Protein AF-A0A1X7U1C3-F1 (afdb_monomer)

Sequence (318 aa):
MAAPPPPLPRRDRPPLPDPRTFSPPGPQQPYPSEGAFSPQQQPSSPSSSISAPDLCQNGSDFGSCLQLNYDAISKRHEEELHSLESLRMHIFKRQKVDKEYSDSLQRINQSCERSAQFPVATTSPVVQAWKVFLQVSEKLQAQLSSSSDQMKSMIEVVDELIKNKRGAKKVSDDQRIQLDTEFTNMCNHVQDLRRDYRKHLRATEKCRNTLQSLHQKQAKANEVERSRIKRNILGQYCSCLDYTKLYEDSFALINDALSQVERESEYVQFIRDNAKDQAPIENFEFDGTLLSAPCAPSDVQAGQIVINNLTHKAMADK

Organism: Amphimedon queenslandica (NCBI:txid400682)

Mean predicted aligned error: 19.89 Å

Solvent-accessible surface area (backbone atoms only — not comparable to full-atom values): 19590 Å² total; per-residue (Å²): 140,81,84,84,81,85,83,80,84,81,78,84,74,81,82,77,84,74,92,82,84,73,83,78,86,80,88,84,84,88,83,86,92,84,79,94,78,85,85,78,84,79,83,91,73,81,91,70,82,75,73,79,67,86,80,73,84,49,82,66,55,60,56,49,51,53,50,54,53,48,53,54,51,53,50,49,54,53,54,52,49,54,50,51,54,49,50,39,53,51,44,53,53,50,24,51,53,33,38,56,48,19,57,50,48,47,54,52,51,58,52,52,57,66,72,61,75,60,88,88,45,82,82,41,70,66,48,51,53,49,52,52,49,51,56,51,52,51,51,51,26,52,50,30,42,54,49,20,53,50,36,53,54,50,41,54,53,47,51,52,49,51,50,50,49,53,52,52,48,51,54,52,52,52,52,48,55,51,51,54,49,53,50,49,52,51,51,50,52,52,52,50,52,52,50,51,50,54,52,52,50,54,53,48,53,52,50,52,52,52,52,54,52,50,54,54,50,50,54,51,52,52,51,52,50,53,53,49,52,53,52,50,53,52,50,51,52,51,56,73,67,53,49,63,62,59,50,53,55,52,53,52,53,52,51,55,56,62,72,66,68,54,82,84,56,70,55,52,62,57,48,68,77,65,66,73,85,81,78,86,85,81,84,90,81,83,79,54,77,83,64,74,54,96,84,53,68,96,88,69,57,76,96,59,87,77,79,43,97,82,39,48,72,66,71,72,58,127

Structure (mmCIF, N/CA/C/O backbone):
data_AF-A0A1X7U1C3-F1
#
_entry.id   AF-A0A1X7U1C3-F1
#
loop_
_atom_site.group_PDB
_atom_site.id
_atom_site.type_symbol
_atom_site.label_atom_id
_atom_site.label_alt_id
_atom_site.label_comp_id
_atom_site.label_asym_id
_atom_site.label_entity_id
_atom_site.label_seq_id
_atom_site.pdbx_PDB_ins_code
_atom_site.Cartn_x
_atom_site.Cartn_y
_atom_site.Cartn_z
_atom_site.occupancy
_atom_site.B_iso_or_equiv
_atom_site.auth_seq_id
_atom_site.auth_comp_id
_atom_site.auth_asym_id
_atom_site.auth_atom_id
_atom_site.pdbx_PDB_model_num
ATOM 1 N N . MET A 1 1 ? 23.688 -4.687 -68.275 1.00 48.62 1 MET A N 1
ATOM 2 C CA . MET A 1 1 ? 22.663 -5.342 -67.437 1.00 48.62 1 MET A CA 1
ATOM 3 C C . MET A 1 1 ? 23.080 -6.791 -67.268 1.00 48.62 1 MET A C 1
ATOM 5 O O . MET A 1 1 ? 23.128 -7.495 -68.263 1.00 48.62 1 MET A O 1
ATOM 9 N N . ALA A 1 2 ? 23.488 -7.193 -66.064 1.00 46.34 2 ALA A N 1
ATOM 10 C CA . ALA A 1 2 ? 23.909 -8.559 -65.753 1.00 46.34 2 ALA A CA 1
ATOM 11 C C . ALA A 1 2 ? 23.086 -9.057 -64.557 1.00 46.34 2 ALA A C 1
ATOM 13 O O . ALA A 1 2 ? 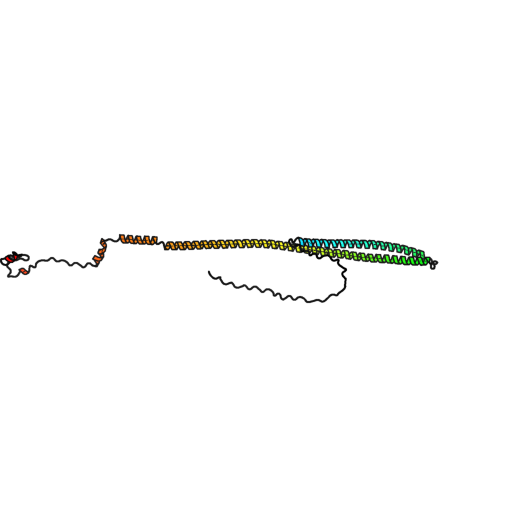22.843 -8.289 -63.624 1.00 46.34 2 ALA A O 1
ATOM 14 N N . ALA A 1 3 ? 22.597 -10.293 -64.648 1.00 53.53 3 ALA A N 1
ATOM 15 C CA . ALA A 1 3 ? 21.661 -10.905 -63.709 1.00 53.53 3 ALA A CA 1
ATOM 16 C C . ALA A 1 3 ? 22.259 -11.070 -62.293 1.00 53.53 3 ALA A C 1
ATOM 18 O O . ALA A 1 3 ? 23.475 -11.238 -62.163 1.00 53.53 3 ALA A O 1
ATOM 19 N N . PRO A 1 4 ? 21.433 -11.022 -61.229 1.00 62.97 4 PRO A N 1
ATOM 20 C CA . PRO A 1 4 ? 21.907 -11.151 -59.855 1.00 62.97 4 PRO A CA 1
ATOM 21 C C . PRO A 1 4 ? 22.301 -12.603 -59.514 1.00 62.97 4 PRO A C 1
ATOM 23 O O . PRO A 1 4 ? 21.746 -13.540 -60.092 1.00 62.97 4 PRO A O 1
ATOM 26 N N . PRO A 1 5 ? 23.239 -12.807 -58.569 1.00 71.31 5 PRO A N 1
ATOM 27 C CA . PRO A 1 5 ? 23.674 -14.135 -58.145 1.00 71.31 5 PRO A CA 1
ATOM 28 C C . PRO A 1 5 ? 22.603 -14.858 -57.301 1.00 71.31 5 PRO A C 1
ATOM 30 O O . PRO A 1 5 ? 21.747 -14.201 -56.697 1.00 71.31 5 PRO A O 1
ATOM 33 N N . PRO A 1 6 ? 22.644 -16.204 -57.234 1.00 70.31 6 PRO A N 1
ATOM 34 C CA . PRO A 1 6 ? 21.652 -17.001 -56.519 1.00 70.31 6 PRO A CA 1
ATOM 35 C C . PRO A 1 6 ? 21.776 -16.853 -54.989 1.00 70.31 6 PRO A C 1
ATOM 37 O O . PRO A 1 6 ? 22.862 -16.563 -54.477 1.00 70.31 6 PRO A O 1
ATOM 40 N N . PRO A 1 7 ? 20.679 -17.062 -54.237 1.00 67.38 7 PRO A N 1
ATOM 41 C CA . PRO A 1 7 ? 20.672 -16.895 -52.790 1.00 67.38 7 PRO A CA 1
ATOM 42 C C . PRO A 1 7 ? 21.358 -18.067 -52.069 1.00 67.38 7 PRO A C 1
ATOM 44 O O . PRO A 1 7 ? 21.232 -19.225 -52.460 1.00 67.38 7 PRO A O 1
ATOM 47 N N . LEU A 1 8 ? 22.065 -17.744 -50.982 1.00 72.31 8 LEU A N 1
ATOM 48 C CA . LEU A 1 8 ? 22.719 -18.702 -50.084 1.00 72.31 8 LEU A CA 1
ATOM 49 C C . LEU A 1 8 ? 21.696 -19.568 -49.313 1.00 72.31 8 LEU A C 1
ATOM 51 O O . LEU A 1 8 ? 20.586 -19.101 -49.035 1.00 72.31 8 LEU A O 1
ATOM 55 N N . PRO A 1 9 ? 22.065 -20.805 -48.920 1.00 60.72 9 PRO A N 1
ATOM 56 C CA . PRO A 1 9 ? 21.173 -21.724 -48.221 1.00 60.72 9 PRO A CA 1
ATOM 57 C C . PRO A 1 9 ? 20.774 -21.193 -46.837 1.00 60.72 9 PRO A C 1
ATOM 59 O O . PRO A 1 9 ? 21.592 -20.669 -46.077 1.00 60.72 9 PRO A O 1
ATOM 62 N N . ARG A 1 10 ? 19.483 -21.336 -46.517 1.00 58.22 10 ARG A N 1
ATOM 63 C CA . ARG A 1 10 ? 18.898 -20.969 -45.223 1.00 58.22 10 ARG A CA 1
ATOM 64 C C . ARG A 1 10 ? 19.525 -21.826 -44.121 1.00 58.22 10 ARG A C 1
ATOM 66 O O . ARG A 1 10 ? 19.481 -23.045 -44.196 1.00 58.22 10 ARG A O 1
ATOM 73 N N . ARG A 1 11 ? 20.072 -21.184 -43.083 1.00 57.66 11 ARG A N 1
ATOM 74 C CA . ARG A 1 11 ? 20.352 -21.852 -41.805 1.00 57.66 11 ARG A CA 1
ATOM 75 C C . ARG A 1 11 ? 19.021 -22.219 -41.154 1.00 57.66 11 ARG A C 1
ATOM 77 O O . ARG A 1 11 ? 18.197 -21.333 -40.919 1.00 57.66 11 ARG A O 1
ATOM 84 N N . ASP A 1 12 ? 18.845 -23.500 -40.861 1.00 54.53 12 ASP A N 1
ATOM 85 C CA . ASP A 1 12 ? 17.707 -24.017 -40.114 1.00 54.53 12 ASP A CA 1
ATOM 86 C C . ASP A 1 12 ? 17.621 -23.349 -38.739 1.00 54.53 12 ASP A C 1
ATOM 88 O O . ASP A 1 12 ? 18.566 -23.340 -37.946 1.00 54.53 12 ASP A O 1
ATOM 92 N N . ARG A 1 13 ? 16.467 -22.736 -38.479 1.00 59.41 13 ARG A N 1
ATOM 93 C CA . ARG A 1 13 ? 16.082 -22.234 -37.162 1.00 59.41 13 ARG A CA 1
ATOM 94 C C . ARG A 1 13 ? 15.531 -23.429 -36.366 1.00 59.41 13 ARG A C 1
ATOM 96 O O . ARG A 1 13 ? 14.706 -24.153 -36.921 1.00 59.41 13 ARG A O 1
ATOM 103 N N . PRO A 1 14 ? 15.920 -23.640 -35.096 1.00 66.31 14 PRO A N 1
ATOM 104 C CA . PRO A 1 14 ? 15.294 -24.671 -34.270 1.00 66.31 14 PRO A CA 1
ATOM 105 C C . PRO A 1 14 ? 13.794 -24.371 -34.077 1.00 66.31 14 PRO A C 1
ATOM 107 O O . PRO A 1 14 ? 13.407 -23.195 -34.069 1.00 66.31 14 PRO A O 1
ATOM 110 N N . PRO A 1 15 ? 12.938 -25.401 -33.950 1.00 64.12 15 PRO A N 1
ATOM 111 C CA . PRO A 1 15 ? 11.495 -25.213 -33.878 1.00 64.12 15 PRO A CA 1
ATOM 112 C C . PRO A 1 15 ? 11.090 -24.486 -32.588 1.00 64.12 15 PRO A C 1
ATOM 114 O O . PRO A 1 15 ? 11.643 -24.723 -31.514 1.00 64.12 15 PRO A O 1
ATOM 117 N N . LEU A 1 16 ? 10.114 -23.586 -32.717 1.00 66.31 16 LEU A N 1
ATOM 118 C CA . LEU A 1 16 ? 9.405 -22.976 -31.591 1.00 66.31 16 LEU A CA 1
ATOM 119 C C . LEU A 1 16 ? 8.559 -24.043 -30.866 1.00 66.31 16 LEU A C 1
ATOM 121 O O . LEU A 1 16 ? 8.070 -24.958 -31.532 1.00 66.31 16 LEU A O 1
ATOM 125 N N . PRO A 1 17 ? 8.341 -23.929 -29.542 1.00 60.62 17 PRO A N 1
ATOM 126 C CA . PRO A 1 17 ? 7.466 -24.845 -28.815 1.00 60.62 17 PRO A CA 1
ATOM 127 C C . PRO A 1 17 ? 6.006 -24.695 -29.266 1.00 60.62 17 PRO A C 1
ATOM 129 O O . PRO A 1 17 ? 5.538 -23.586 -29.530 1.00 60.62 17 PRO A O 1
ATOM 132 N N . ASP A 1 18 ? 5.297 -25.820 -29.333 1.00 59.75 18 ASP A N 1
ATOM 133 C CA . ASP A 1 18 ? 3.889 -25.926 -29.725 1.00 59.75 18 ASP A CA 1
ATOM 134 C C . ASP A 1 18 ? 2.966 -25.276 -28.663 1.00 59.75 18 ASP A C 1
ATOM 136 O O . ASP A 1 18 ? 3.089 -25.605 -27.480 1.00 59.75 18 ASP A O 1
ATOM 140 N N . PRO A 1 19 ? 2.014 -24.385 -29.014 1.00 53.03 19 PRO A N 1
ATOM 141 C CA . PRO A 1 19 ? 1.132 -23.736 -28.037 1.00 53.03 19 PRO A CA 1
ATOM 142 C C . PRO A 1 19 ? 0.050 -24.650 -27.431 1.00 53.03 19 PRO A C 1
ATOM 144 O O . PRO A 1 19 ? -0.856 -24.151 -26.765 1.00 53.03 19 PRO A O 1
ATOM 147 N N . ARG A 1 20 ? 0.072 -25.968 -27.678 1.00 51.12 20 ARG A N 1
ATOM 148 C CA . ARG A 1 20 ? -1.036 -26.883 -27.334 1.00 51.12 20 ARG A CA 1
ATOM 149 C C . ARG A 1 20 ? -0.819 -27.778 -26.114 1.00 51.12 20 ARG A C 1
ATOM 151 O O . ARG A 1 20 ? -1.661 -28.628 -25.842 1.00 51.12 20 ARG A O 1
ATOM 158 N N . THR A 1 21 ? 0.231 -27.569 -25.327 1.00 51.12 21 THR A N 1
ATOM 159 C CA . THR A 1 21 ? 0.424 -28.276 -24.048 1.00 51.12 21 THR A CA 1
ATOM 160 C C . THR A 1 21 ? 0.265 -27.336 -22.857 1.00 51.12 21 THR A C 1
ATOM 162 O O . THR A 1 21 ? 1.209 -27.092 -22.115 1.00 51.12 21 THR A O 1
ATOM 165 N N . PHE A 1 22 ? -0.941 -26.806 -22.669 1.00 44.75 22 PHE A N 1
ATOM 166 C CA . PHE A 1 22 ? -1.400 -26.320 -21.369 1.00 44.75 22 PHE A CA 1
ATOM 167 C C . PHE A 1 22 ? -2.834 -26.807 -21.165 1.00 44.75 22 PHE A C 1
ATOM 169 O O . PHE A 1 22 ? -3.792 -26.214 -21.656 1.00 44.75 22 PHE A O 1
ATOM 176 N N . SER A 1 23 ? -2.967 -27.935 -20.468 1.00 48.19 23 SER A N 1
ATOM 177 C CA . SER A 1 23 ? -4.251 -28.383 -19.933 1.00 48.19 23 SER A CA 1
ATOM 178 C C . SER A 1 23 ? -4.624 -27.501 -18.735 1.00 48.19 23 SER A C 1
ATOM 180 O O . SER A 1 23 ? -3.795 -27.344 -17.835 1.00 48.19 23 SER A O 1
ATOM 182 N N . PRO A 1 24 ? -5.842 -26.941 -18.673 1.00 59.56 24 PRO A N 1
ATOM 183 C CA . PRO A 1 24 ? -6.333 -26.278 -17.472 1.00 59.56 24 PRO A CA 1
ATOM 184 C C . PRO A 1 24 ? -6.751 -27.331 -16.429 1.00 59.56 24 PRO A C 1
ATOM 186 O O . PRO A 1 24 ? -7.292 -28.375 -16.808 1.00 59.56 24 PRO A O 1
ATOM 189 N N . PRO A 1 25 ? -6.561 -27.096 -15.119 1.00 55.41 25 PRO A N 1
ATOM 190 C CA . PRO A 1 25 ? -7.208 -27.925 -14.115 1.00 55.41 25 PRO A CA 1
ATOM 191 C C . PRO A 1 25 ? -8.718 -27.634 -14.111 1.00 55.41 25 PRO A C 1
ATOM 193 O O . PRO A 1 25 ? -9.151 -26.489 -13.989 1.00 55.41 25 PRO A O 1
ATOM 196 N N . GLY A 1 26 ? -9.504 -28.698 -14.290 1.00 47.50 26 GLY A N 1
ATOM 197 C CA . GLY A 1 26 ? -10.961 -28.718 -14.155 1.00 47.50 26 GLY A CA 1
ATOM 198 C C . GLY A 1 26 ? -11.447 -28.628 -12.695 1.00 47.50 26 GLY A C 1
ATOM 199 O O . GLY A 1 26 ? -10.646 -28.471 -11.776 1.00 47.50 26 GLY A O 1
ATOM 200 N N . PRO A 1 27 ? -12.772 -28.705 -12.480 1.00 51.00 27 PRO A N 1
ATOM 201 C CA . PRO A 1 27 ? -13.498 -27.901 -11.499 1.00 51.00 27 PRO A CA 1
ATOM 202 C C . PRO A 1 27 ? -13.529 -28.513 -10.094 1.00 51.00 27 PRO A C 1
ATOM 204 O O . PRO A 1 27 ? -13.740 -29.715 -9.938 1.00 51.00 27 PRO A O 1
ATOM 207 N N . GLN A 1 28 ? -13.436 -27.663 -9.068 1.00 41.41 28 GLN A N 1
ATOM 208 C CA . GLN A 1 28 ? -13.886 -28.002 -7.718 1.00 41.41 28 GLN A CA 1
ATOM 209 C C . GLN A 1 28 ? -15.232 -27.335 -7.413 1.00 41.41 28 GLN A C 1
ATOM 211 O O . GLN A 1 28 ? -15.493 -26.190 -7.776 1.00 41.41 28 GLN A O 1
ATOM 216 N N . GLN A 1 29 ? -16.089 -28.148 -6.806 1.00 45.19 29 GLN A N 1
ATOM 217 C CA . GLN A 1 29 ? -17.503 -27.963 -6.498 1.00 45.19 29 GLN A CA 1
ATOM 218 C C . GLN A 1 29 ? -17.740 -27.141 -5.198 1.00 45.19 29 GLN A C 1
ATOM 220 O O . GLN A 1 29 ? -16.770 -26.691 -4.591 1.00 45.19 29 GLN A O 1
ATOM 225 N N . PRO A 1 30 ? -19.005 -26.855 -4.812 1.00 48.38 30 PRO A N 1
ATOM 226 C CA . PRO A 1 30 ? -19.442 -25.546 -4.321 1.00 48.38 30 PRO A CA 1
ATOM 227 C C . PRO A 1 30 ? -19.401 -25.380 -2.795 1.00 48.38 30 PRO A C 1
ATOM 229 O O . PRO A 1 30 ? -19.482 -26.351 -2.046 1.00 48.38 30 PRO A O 1
ATOM 232 N N . TYR A 1 31 ? -19.395 -24.120 -2.351 1.00 42.69 31 TYR A N 1
ATOM 233 C CA . TYR A 1 31 ? -19.712 -23.720 -0.974 1.00 42.69 31 TYR A CA 1
ATOM 234 C C . TYR A 1 31 ? -21.085 -23.015 -0.899 1.00 42.69 31 TYR A C 1
ATOM 236 O O . TYR A 1 31 ? -21.560 -22.500 -1.916 1.00 42.69 31 TYR A O 1
ATOM 244 N N . PRO A 1 32 ? -21.751 -23.052 0.273 1.00 47.94 32 PRO A N 1
ATOM 245 C CA . PRO A 1 32 ? -23.203 -22.963 0.400 1.00 47.94 32 PRO A CA 1
ATOM 246 C C . PRO A 1 32 ? -23.751 -21.534 0.463 1.00 47.94 32 PRO A C 1
ATOM 248 O O . PRO A 1 32 ? -23.055 -20.570 0.771 1.00 47.94 32 PRO A O 1
ATOM 251 N N . SER A 1 33 ? -25.046 -21.446 0.169 1.00 44.94 33 SER A N 1
ATOM 252 C CA . SER A 1 33 ? -25.871 -20.243 0.121 1.00 44.94 33 SER A CA 1
ATOM 253 C C . SER A 1 33 ? -26.495 -19.917 1.482 1.00 44.94 33 SER A C 1
ATOM 255 O O . SER A 1 33 ? -27.295 -20.707 1.962 1.00 44.94 33 SER A O 1
ATOM 257 N N . GLU A 1 34 ? -26.218 -18.730 2.026 1.00 34.53 34 GLU A N 1
ATOM 258 C CA . GLU A 1 34 ? -27.058 -17.943 2.955 1.00 34.53 34 GLU A CA 1
ATOM 259 C C . GLU A 1 34 ? -26.588 -16.478 2.830 1.00 34.53 34 GLU A C 1
ATOM 261 O O . GLU A 1 34 ? -25.397 -16.236 2.681 1.00 34.53 34 GLU A O 1
ATOM 266 N N . GLY A 1 35 ? -27.384 -15.414 2.833 1.00 34.88 35 GLY A N 1
ATOM 267 C CA . GLY A 1 35 ? -28.818 -15.215 2.936 1.00 34.88 35 GLY A CA 1
ATOM 268 C C . GLY A 1 35 ? -29.146 -13.833 2.348 1.00 34.88 35 GLY A C 1
ATOM 269 O O . GLY A 1 35 ? -28.276 -12.983 2.152 1.00 34.88 35 GLY A O 1
ATOM 270 N N . ALA A 1 36 ? -30.412 -13.646 2.000 1.00 40.62 36 ALA A N 1
ATOM 271 C CA . ALA A 1 36 ? -30.932 -12.481 1.304 1.00 40.62 36 ALA A CA 1
ATOM 272 C C . ALA A 1 36 ? -30.855 -11.191 2.140 1.00 40.62 36 ALA A C 1
ATOM 274 O O . ALA A 1 36 ? -31.335 -11.151 3.270 1.00 40.62 36 ALA A O 1
ATOM 275 N N . PHE A 1 37 ? -30.364 -10.111 1.529 1.00 35.16 37 PHE A N 1
ATOM 276 C CA . PHE A 1 37 ? -30.673 -8.741 1.936 1.00 35.16 37 PHE A CA 1
ATOM 277 C C . PHE A 1 37 ? -31.191 -7.964 0.723 1.00 35.16 37 PHE A C 1
ATOM 279 O O . PHE A 1 37 ? -30.505 -7.810 -0.286 1.00 35.16 37 PHE A O 1
ATOM 286 N N . SER A 1 38 ? -32.438 -7.507 0.829 1.00 41.12 38 SER A N 1
ATOM 287 C CA . SER A 1 38 ? -33.108 -6.631 -0.131 1.00 41.12 38 SER A CA 1
ATOM 288 C C . SER A 1 38 ? -32.402 -5.271 -0.225 1.00 41.12 38 SER A C 1
ATOM 290 O O . SER A 1 38 ? -32.096 -4.693 0.820 1.00 41.12 38 SER A O 1
ATOM 292 N N . PRO A 1 39 ? -32.210 -4.684 -1.421 1.00 38.16 39 PRO A N 1
ATOM 293 C CA . PRO A 1 39 ? -31.762 -3.307 -1.531 1.00 38.16 39 PRO A CA 1
ATOM 294 C C . PRO A 1 39 ? -32.949 -2.348 -1.401 1.00 38.16 39 PRO A C 1
ATOM 296 O O . PRO A 1 39 ? -33.896 -2.365 -2.190 1.00 38.16 39 PRO A O 1
ATOM 299 N N . GLN A 1 40 ? -32.867 -1.496 -0.385 1.00 36.94 40 GLN A N 1
ATOM 300 C CA . GLN A 1 40 ? -33.692 -0.310 -0.211 1.00 36.94 40 GLN A CA 1
ATOM 301 C C . GLN A 1 40 ? -33.308 0.744 -1.271 1.00 36.94 40 GLN A C 1
ATOM 303 O O . GLN A 1 40 ? -32.149 0.873 -1.658 1.00 36.94 40 GLN A O 1
ATOM 308 N N . GLN A 1 41 ? -34.326 1.450 -1.758 1.00 39.06 41 GLN A N 1
ATOM 309 C CA . GLN A 1 41 ? -34.356 2.391 -2.883 1.00 39.06 41 GLN A CA 1
ATOM 310 C C . GLN A 1 41 ? -33.150 3.350 -2.996 1.00 39.06 41 GLN A C 1
ATOM 312 O O . GLN A 1 41 ? -32.856 4.111 -2.076 1.00 39.06 41 GLN A O 1
ATOM 317 N N . GLN A 1 42 ? -32.528 3.389 -4.181 1.00 34.66 42 GLN A N 1
ATOM 318 C CA . GLN A 1 42 ? -31.693 4.507 -4.635 1.00 34.66 42 GLN A CA 1
ATOM 319 C C . GLN A 1 42 ? -32.579 5.659 -5.147 1.00 34.66 42 GLN A C 1
ATOM 321 O O . GLN A 1 42 ? -33.516 5.398 -5.906 1.00 34.66 42 GLN A O 1
ATOM 326 N N . PRO A 1 43 ? -32.269 6.930 -4.834 1.00 38.72 43 PRO A N 1
ATOM 327 C CA . PRO A 1 43 ? -32.786 8.053 -5.595 1.00 38.72 43 PRO A CA 1
ATOM 328 C C . PRO A 1 43 ? -32.033 8.168 -6.926 1.00 38.72 43 PRO A C 1
ATOM 330 O O . PRO A 1 43 ? -30.803 8.149 -6.985 1.00 38.72 43 PRO A O 1
ATOM 333 N N . SER A 1 44 ? -32.808 8.286 -7.999 1.00 46.12 44 SER A N 1
ATOM 334 C CA . SER A 1 44 ? -32.372 8.556 -9.365 1.00 46.12 44 SER A CA 1
ATOM 335 C C . SER A 1 44 ? -31.547 9.844 -9.453 1.00 46.12 44 SER A C 1
ATOM 337 O O . SER A 1 44 ? -32.066 10.923 -9.167 1.00 46.12 44 SER A O 1
ATOM 339 N N . SER A 1 45 ? -30.304 9.727 -9.922 1.00 35.59 45 SER A N 1
ATOM 340 C CA . SER A 1 45 ? -29.478 10.851 -10.376 1.00 35.59 45 SER A CA 1
ATOM 341 C C . SER A 1 45 ? -29.169 10.698 -11.869 1.00 35.59 45 SER A C 1
ATOM 343 O O . SER A 1 45 ? -29.068 9.570 -12.358 1.00 35.59 45 SER A O 1
ATOM 345 N N . PRO A 1 46 ? -29.081 11.817 -12.607 1.00 42.69 46 PRO A N 1
ATOM 346 C CA . PRO A 1 46 ? -29.199 11.835 -14.054 1.00 42.69 46 PRO A CA 1
ATOM 347 C C . PRO A 1 46 ? -27.970 11.233 -14.729 1.00 42.69 46 PRO A C 1
ATOM 349 O O . PRO A 1 46 ? -26.830 11.450 -14.326 1.00 42.69 46 PRO A O 1
ATOM 352 N N . SER A 1 47 ? -28.234 10.513 -15.812 1.00 42.19 47 SER A N 1
ATOM 353 C CA . SER A 1 47 ? -27.264 10.091 -16.811 1.00 42.19 47 SER A CA 1
ATOM 354 C C . SER A 1 47 ? -26.664 11.312 -17.514 1.00 42.19 47 SER A C 1
ATOM 356 O O . SER A 1 47 ? -27.110 11.707 -18.589 1.00 42.19 47 SER A O 1
ATOM 358 N N . SER A 1 48 ? -25.651 11.918 -16.906 1.00 39.28 48 SER A N 1
ATOM 359 C CA . SER A 1 48 ? -24.669 12.734 -17.608 1.00 39.28 48 SER A CA 1
ATOM 360 C C . SER A 1 48 ? -23.501 11.830 -17.977 1.00 39.28 48 SER A C 1
ATOM 362 O O . SER A 1 48 ? -22.725 11.386 -17.134 1.00 39.28 48 SER A O 1
ATOM 364 N N . SER A 1 49 ? -23.400 11.533 -19.271 1.00 39.00 49 SER A N 1
ATOM 365 C CA . SER A 1 49 ? -22.201 10.983 -19.885 1.00 39.00 49 SER A CA 1
ATOM 366 C C . SER A 1 49 ? -21.019 11.888 -19.539 1.00 39.00 49 SER A C 1
ATOM 368 O O . SER A 1 49 ? -20.862 12.966 -20.115 1.00 39.00 49 SER A O 1
ATOM 370 N N . ILE A 1 50 ? -20.201 11.464 -18.579 1.00 36.94 50 ILE A N 1
ATOM 371 C CA . ILE A 1 50 ? -18.871 12.025 -18.387 1.00 36.94 50 ILE A CA 1
ATOM 372 C C . ILE A 1 50 ? -18.070 11.535 -19.588 1.00 36.94 50 ILE A C 1
ATOM 374 O O . ILE A 1 50 ? -17.592 10.402 -19.619 1.00 36.94 50 ILE A O 1
ATOM 378 N N . SER A 1 51 ? -17.994 12.374 -20.619 1.00 38.66 51 SER A N 1
ATOM 379 C CA . SER A 1 51 ? -16.962 12.260 -21.639 1.00 38.66 51 SER A CA 1
ATOM 380 C C . SER A 1 51 ? -15.633 12.203 -20.899 1.00 38.66 51 SER A C 1
ATOM 382 O O . SER A 1 51 ? -15.285 13.158 -20.205 1.00 38.66 51 SER A O 1
ATOM 384 N N . ALA A 1 52 ? -14.954 11.059 -20.976 1.00 33.72 52 ALA A N 1
ATOM 385 C CA . ALA A 1 52 ? -13.641 10.866 -20.385 1.00 33.72 52 ALA A CA 1
ATOM 386 C C . ALA A 1 52 ? -12.734 12.016 -20.854 1.00 33.72 52 ALA A C 1
ATOM 388 O O . ALA A 1 52 ? -12.479 12.117 -22.057 1.00 33.72 52 ALA A O 1
ATOM 389 N N . PRO A 1 53 ? -12.284 12.911 -19.956 1.00 44.44 53 PRO A N 1
ATOM 390 C CA . PRO A 1 53 ? -11.226 13.838 -20.309 1.00 44.44 53 PRO A CA 1
ATOM 391 C C . PRO A 1 53 ? -9.981 13.003 -20.610 1.00 44.44 53 PRO A C 1
ATOM 393 O O . PRO A 1 53 ? -9.814 11.934 -20.023 1.00 44.44 53 PRO A O 1
ATOM 396 N N . ASP A 1 54 ? -9.129 13.487 -21.510 1.00 41.94 54 ASP A N 1
ATOM 397 C CA . ASP A 1 54 ? -7.813 12.949 -21.883 1.00 41.94 54 ASP A CA 1
ATOM 398 C C . ASP A 1 54 ? -6.894 12.663 -20.665 1.00 41.94 54 ASP A C 1
ATOM 400 O O . ASP A 1 54 ? -5.896 13.339 -20.422 1.00 41.94 54 ASP A O 1
ATOM 404 N N . LEU A 1 55 ? -7.198 11.626 -19.884 1.00 41.81 55 LEU A N 1
ATOM 405 C CA . LEU A 1 55 ? -6.573 11.295 -18.595 1.00 41.81 55 LEU A CA 1
ATOM 406 C C . LEU A 1 55 ? -5.236 10.550 -18.733 1.00 41.81 55 LEU A C 1
ATOM 408 O O . LEU A 1 55 ? -4.743 9.953 -17.780 1.00 41.81 55 LEU A O 1
ATOM 412 N N . CYS A 1 56 ? -4.634 10.531 -19.922 1.00 39.59 56 CYS A N 1
ATOM 413 C CA . CYS A 1 56 ? -3.450 9.710 -20.195 1.00 39.59 56 CYS A CA 1
ATOM 414 C C . CYS A 1 56 ? -2.293 10.459 -20.865 1.00 39.59 56 CYS A C 1
ATOM 416 O O . CYS A 1 56 ? -1.377 9.813 -21.369 1.00 39.59 56 CYS A O 1
ATOM 418 N N . GLN A 1 57 ? -2.276 11.797 -20.863 1.00 46.03 57 GLN A N 1
ATOM 419 C CA . GLN A 1 57 ? -1.109 12.523 -21.389 1.00 46.03 57 GLN A CA 1
ATOM 420 C C . GLN A 1 57 ? 0.068 12.590 -20.407 1.00 46.03 57 GLN A C 1
ATOM 422 O O . GLN A 1 57 ? 1.209 12.665 -20.852 1.00 46.03 57 GLN A O 1
ATOM 427 N N . ASN A 1 58 ? -0.160 12.450 -19.096 1.00 43.00 58 ASN A N 1
ATOM 428 C CA . ASN A 1 58 ? 0.901 12.521 -18.093 1.00 43.00 58 ASN A CA 1
ATOM 429 C C . ASN A 1 58 ? 0.750 11.386 -17.072 1.00 43.00 58 ASN A C 1
ATOM 431 O O . ASN A 1 58 ? -0.164 11.395 -16.255 1.00 43.00 58 ASN A O 1
ATOM 435 N N . GLY A 1 59 ? 1.676 10.421 -17.059 1.00 53.16 59 GLY A N 1
ATOM 436 C CA . GLY A 1 59 ? 1.700 9.327 -16.070 1.00 53.16 59 GLY A CA 1
ATOM 437 C C . GLY A 1 59 ? 1.789 9.771 -14.595 1.00 53.16 59 GLY A C 1
ATOM 438 O O . GLY A 1 59 ? 1.729 8.925 -13.709 1.00 53.16 59 GLY A O 1
ATOM 439 N N . SER A 1 60 ? 1.905 11.077 -14.319 1.00 58.78 60 SER A N 1
ATOM 440 C CA . SER A 1 60 ? 1.816 11.666 -12.978 1.00 58.78 60 SER A CA 1
ATOM 441 C C . SER A 1 60 ? 0.405 11.633 -12.383 1.00 58.78 60 SER A C 1
ATOM 443 O O . SER A 1 60 ? 0.271 11.631 -11.162 1.00 58.78 60 SER A O 1
ATOM 445 N N . ASP A 1 61 ? -0.641 11.606 -13.212 1.00 67.56 61 ASP A N 1
ATOM 446 C CA . ASP A 1 61 ? -2.019 11.810 -12.742 1.00 67.56 61 ASP A CA 1
ATOM 447 C C . ASP A 1 61 ? -2.600 10.534 -12.109 1.00 67.56 61 ASP A C 1
ATOM 449 O O . ASP A 1 61 ? -3.200 10.564 -11.034 1.00 67.56 61 ASP A O 1
ATOM 453 N N . PHE A 1 62 ? -2.310 9.370 -12.703 1.00 73.94 62 PHE A N 1
ATOM 454 C CA . PHE A 1 62 ? -2.769 8.078 -12.185 1.00 73.94 62 PHE A CA 1
ATOM 455 C C . PHE A 1 62 ? -2.098 7.705 -10.854 1.00 73.94 62 PHE A C 1
ATOM 457 O O . PHE A 1 62 ? -2.773 7.295 -9.909 1.00 73.94 62 PHE A O 1
ATOM 464 N N . GLY A 1 63 ? -0.776 7.895 -10.749 1.00 80.44 63 GLY A N 1
ATOM 465 C CA . GLY A 1 63 ? -0.037 7.644 -9.506 1.00 80.44 63 GLY A CA 1
ATOM 466 C C . GLY A 1 63 ? -0.515 8.533 -8.354 1.00 80.44 63 GLY A C 1
ATOM 467 O O . GLY A 1 63 ? -0.703 8.051 -7.238 1.00 80.44 63 GLY A O 1
ATOM 468 N N . SER A 1 64 ? -0.814 9.801 -8.646 1.00 82.62 64 SER A N 1
ATOM 469 C CA . SER A 1 64 ? -1.358 10.741 -7.659 1.00 82.62 64 SER A CA 1
ATOM 470 C C . SER A 1 64 ? -2.757 10.331 -7.193 1.00 82.62 64 SER A C 1
ATOM 472 O O . SER A 1 64 ? -3.028 10.331 -5.995 1.00 82.62 64 SER A O 1
ATOM 474 N N . CYS A 1 65 ? -3.629 9.895 -8.108 1.00 85.56 65 CYS A N 1
ATOM 475 C CA . CYS A 1 65 ? -4.958 9.391 -7.750 1.00 85.56 65 CYS A CA 1
ATOM 476 C C . CYS A 1 65 ? -4.890 8.154 -6.842 1.00 85.56 65 CYS A C 1
ATOM 478 O O . CYS A 1 65 ? -5.663 8.040 -5.890 1.00 85.56 65 CYS A O 1
ATOM 480 N N . LEU A 1 66 ? -3.969 7.221 -7.107 1.00 85.62 66 LEU A N 1
ATOM 481 C CA . LEU A 1 66 ? -3.778 6.047 -6.252 1.00 85.62 66 LEU A CA 1
ATOM 482 C C . LEU A 1 66 ? -3.276 6.425 -4.857 1.00 85.62 66 LEU A C 1
ATOM 484 O O . LEU A 1 66 ? -3.745 5.852 -3.875 1.00 85.62 66 LEU A O 1
ATOM 488 N N . GLN A 1 67 ? -2.358 7.389 -4.768 1.00 88.50 67 GLN A N 1
ATOM 489 C CA . GLN A 1 67 ? -1.854 7.878 -3.488 1.00 88.50 67 GLN A CA 1
ATOM 490 C C . GLN A 1 67 ? -2.960 8.543 -2.663 1.00 88.50 67 GLN A C 1
ATOM 492 O O . GLN A 1 67 ? -3.158 8.186 -1.507 1.00 88.50 67 GLN A O 1
ATOM 497 N N . LEU A 1 68 ? -3.749 9.430 -3.274 1.00 91.88 68 LEU A N 1
ATOM 498 C CA . LEU A 1 68 ? -4.861 10.105 -2.598 1.00 91.88 68 LEU A CA 1
ATOM 499 C C . LEU A 1 68 ? -5.908 9.117 -2.066 1.00 91.88 68 LEU A C 1
ATOM 501 O O . LEU A 1 68 ? -6.400 9.274 -0.949 1.00 91.88 68 LEU A O 1
ATOM 505 N N . ASN A 1 69 ? -6.240 8.085 -2.848 1.00 90.94 69 ASN A N 1
ATOM 506 C CA . ASN A 1 69 ? -7.162 7.040 -2.404 1.00 90.94 69 ASN A CA 1
ATOM 507 C C . ASN A 1 69 ? -6.594 6.240 -1.225 1.00 90.94 69 ASN A C 1
ATOM 509 O O . ASN A 1 69 ? -7.322 5.959 -0.272 1.00 90.94 69 ASN A O 1
ATOM 513 N N . TYR A 1 70 ? -5.305 5.895 -1.265 1.00 92.75 70 TYR A N 1
ATOM 514 C CA . TYR A 1 70 ? -4.640 5.215 -0.156 1.00 92.75 70 TYR A CA 1
ATOM 515 C C . TYR A 1 70 ? -4.646 6.071 1.118 1.00 92.75 70 TYR A C 1
ATOM 517 O O . TYR A 1 70 ? -5.054 5.588 2.173 1.00 92.75 70 TYR A O 1
ATOM 525 N N . ASP A 1 71 ? -4.283 7.350 1.013 1.00 94.19 71 ASP A N 1
ATOM 526 C CA . ASP A 1 71 ? -4.262 8.276 2.147 1.00 94.19 71 ASP A CA 1
ATOM 527 C C . ASP A 1 71 ? -5.663 8.437 2.762 1.00 94.19 71 ASP A C 1
ATOM 529 O O . ASP A 1 71 ? -5.816 8.448 3.985 1.00 94.19 71 ASP A O 1
ATOM 533 N N . ALA A 1 72 ? -6.711 8.487 1.930 1.00 96.12 72 ALA A N 1
ATOM 534 C CA . ALA A 1 72 ? -8.098 8.542 2.388 1.00 96.12 72 ALA A CA 1
ATOM 535 C C . ALA A 1 72 ? -8.528 7.270 3.142 1.00 96.12 72 ALA A C 1
ATOM 537 O O . ALA A 1 72 ? -9.183 7.361 4.184 1.00 96.12 72 ALA A O 1
ATOM 538 N N . ILE A 1 73 ? -8.150 6.086 2.647 1.00 94.88 73 ILE A N 1
ATOM 539 C CA . ILE A 1 73 ? -8.425 4.806 3.319 1.00 94.88 73 ILE A CA 1
ATOM 540 C C . ILE A 1 73 ? -7.647 4.715 4.636 1.00 94.88 73 ILE A C 1
ATOM 542 O O . ILE A 1 73 ? -8.220 4.356 5.665 1.00 94.88 73 ILE A O 1
ATOM 546 N N . SER A 1 74 ? -6.365 5.085 4.631 1.00 95.69 74 SER A N 1
ATOM 547 C CA . SER A 1 74 ? -5.521 5.068 5.827 1.00 95.69 74 SER A CA 1
ATOM 548 C C . SER A 1 74 ? -6.077 6.004 6.904 1.00 95.69 74 SER A C 1
ATOM 550 O O . SER A 1 74 ? -6.242 5.595 8.054 1.00 95.69 74 SER A O 1
ATOM 552 N N . LYS A 1 75 ? -6.503 7.213 6.515 1.00 97.19 75 LYS A N 1
ATOM 553 C CA . LYS A 1 75 ? -7.187 8.155 7.408 1.00 97.19 75 LYS A CA 1
ATOM 554 C C . LYS A 1 75 ? -8.478 7.573 7.989 1.00 97.19 75 LYS A C 1
ATOM 556 O O . LYS A 1 75 ? -8.698 7.681 9.192 1.00 97.19 75 LYS A O 1
ATOM 561 N N . ARG A 1 76 ? -9.307 6.910 7.174 1.00 97.00 76 ARG A N 1
ATOM 562 C CA . ARG A 1 76 ? -10.521 6.236 7.664 1.00 97.00 76 ARG A CA 1
ATOM 563 C C . ARG A 1 76 ? -10.190 5.163 8.706 1.00 97.00 76 ARG A C 1
ATOM 565 O O . ARG A 1 76 ? -10.887 5.059 9.711 1.00 97.00 76 ARG A O 1
ATOM 572 N N . HIS A 1 77 ? -9.130 4.378 8.505 1.00 97.00 77 HIS A N 1
ATOM 573 C CA . HIS A 1 77 ? -8.716 3.379 9.494 1.00 97.00 77 HIS A CA 1
ATOM 574 C C . HIS A 1 77 ? -8.329 4.006 10.841 1.00 97.00 77 HIS A C 1
ATOM 576 O O . HIS A 1 77 ? -8.668 3.434 11.879 1.00 97.00 77 HIS A O 1
ATOM 582 N N . GLU A 1 78 ? -7.661 5.163 10.832 1.00 97.62 78 GLU A N 1
ATOM 583 C CA . GLU A 1 78 ? -7.333 5.924 12.048 1.00 97.62 78 GLU A CA 1
ATOM 584 C C . GLU A 1 78 ? -8.597 6.461 12.743 1.00 97.62 78 GLU A C 1
ATOM 586 O O . GLU A 1 78 ? -8.747 6.329 13.957 1.00 97.62 78 GLU A O 1
ATOM 591 N N . GLU A 1 79 ? -9.554 7.002 11.983 1.00 98.31 79 GLU A N 1
ATOM 592 C CA . GLU A 1 79 ? -10.836 7.490 12.518 1.00 98.31 79 GLU A CA 1
ATOM 593 C C . GLU A 1 79 ? -11.670 6.363 13.154 1.00 98.31 79 GLU A C 1
ATOM 595 O O . GLU A 1 79 ? -12.262 6.533 14.225 1.00 98.31 79 GLU A O 1
ATOM 600 N N . GLU A 1 80 ? -11.696 5.185 12.531 1.00 97.75 80 GLU A N 1
ATOM 601 C CA . GLU A 1 80 ? -12.371 4.005 13.075 1.00 97.75 80 GLU A CA 1
ATOM 602 C C . GLU A 1 80 ? -11.679 3.484 14.347 1.00 97.75 80 GLU A C 1
ATOM 604 O O . GLU A 1 80 ? -12.360 3.116 15.305 1.00 97.75 80 GLU A O 1
ATOM 609 N N . LEU A 1 81 ? -10.340 3.487 14.398 1.00 98.44 81 LEU A N 1
ATOM 610 C CA . LEU A 1 81 ? -9.586 3.154 15.614 1.00 98.44 81 LEU A CA 1
ATOM 611 C C . LEU A 1 81 ? -9.905 4.130 16.752 1.00 98.44 81 LEU A C 1
ATOM 613 O O . LEU A 1 81 ? -10.222 3.696 17.860 1.00 98.44 81 LEU A O 1
ATOM 617 N N . HIS A 1 82 ? -9.908 5.431 16.464 1.00 98.56 82 HIS A N 1
ATOM 618 C CA . HIS A 1 82 ? -10.268 6.462 17.434 1.00 98.56 82 HIS A CA 1
ATOM 619 C C . HIS A 1 82 ? -11.710 6.307 17.949 1.00 98.56 82 HIS A C 1
ATOM 621 O O . HIS A 1 82 ? -11.994 6.491 19.138 1.00 98.56 82 HIS A O 1
ATOM 627 N N . SER A 1 83 ? -12.629 5.916 17.065 1.00 98.50 83 SER A N 1
ATOM 628 C CA . SER A 1 83 ? -14.021 5.633 17.422 1.00 98.50 83 SER A CA 1
ATOM 629 C C . SER A 1 83 ? -14.136 4.412 18.343 1.00 98.50 83 SER A C 1
ATOM 631 O O . SER A 1 83 ? -14.866 4.466 19.334 1.00 98.50 83 SER A O 1
ATOM 633 N N . LEU A 1 84 ? -13.382 3.337 18.081 1.00 98.56 84 LEU A N 1
ATOM 634 C CA . LEU A 1 84 ? -13.340 2.151 18.947 1.00 98.56 84 LEU A CA 1
ATOM 635 C C . LEU A 1 84 ? -12.743 2.459 20.327 1.00 98.56 84 LEU A C 1
ATOM 637 O O . LEU A 1 84 ? -13.280 2.011 21.339 1.00 98.56 84 LEU A O 1
ATOM 641 N N . GLU A 1 85 ? -11.680 3.261 20.394 1.00 98.56 85 GLU A N 1
ATOM 642 C CA . GLU A 1 85 ? -11.094 3.714 21.663 1.00 98.56 85 GLU A CA 1
ATOM 643 C C . GLU A 1 85 ? -12.088 4.552 22.473 1.00 98.56 85 GLU A C 1
ATOM 645 O O . GLU A 1 85 ? -12.247 4.362 23.683 1.00 98.56 85 GLU A O 1
ATOM 650 N N . SER A 1 86 ? -12.814 5.440 21.796 1.00 98.56 86 SER A N 1
ATOM 651 C CA . SER A 1 86 ? -13.856 6.259 22.413 1.00 98.56 86 SER A CA 1
ATOM 652 C C . SER A 1 86 ? -15.008 5.403 22.950 1.00 98.56 86 SER A C 1
ATOM 654 O O . SER A 1 86 ? -15.442 5.598 24.090 1.00 98.56 86 SER A O 1
ATOM 656 N N . LEU A 1 87 ? -15.465 4.413 22.172 1.00 98.62 87 LEU A N 1
ATOM 657 C CA . LEU A 1 87 ? -16.493 3.455 22.584 1.00 98.62 87 LEU A CA 1
ATOM 658 C C . LEU A 1 87 ? -16.044 2.657 23.811 1.00 98.62 87 LEU A C 1
ATOM 660 O O . LEU A 1 87 ? -16.772 2.588 24.802 1.00 98.62 87 LEU A O 1
ATOM 664 N N . ARG A 1 88 ? -14.821 2.119 23.785 1.00 98.62 88 ARG A N 1
ATOM 665 C CA . ARG A 1 88 ? -14.217 1.405 24.915 1.00 98.62 88 ARG A CA 1
ATOM 666 C C . ARG A 1 88 ? -14.249 2.248 26.189 1.00 98.62 88 ARG A C 1
ATOM 668 O O . ARG A 1 88 ? -14.683 1.776 27.239 1.00 98.62 88 ARG A O 1
ATOM 675 N N . MET A 1 89 ? -13.819 3.508 26.099 1.00 98.62 89 MET A N 1
ATOM 676 C CA . MET A 1 89 ? -13.799 4.427 27.238 1.00 98.62 89 MET A CA 1
ATOM 677 C C . MET A 1 89 ? -15.200 4.755 27.757 1.00 98.62 89 MET A C 1
ATOM 679 O O . MET A 1 89 ? -15.382 4.903 28.968 1.00 98.62 89 MET A O 1
ATOM 683 N N . HIS A 1 90 ? -16.191 4.861 26.871 1.00 98.44 90 HIS A N 1
ATOM 684 C CA . HIS A 1 90 ? -17.583 5.055 27.265 1.00 98.44 90 HIS A CA 1
ATOM 685 C C . HIS A 1 90 ? -18.126 3.842 28.032 1.00 98.44 90 HIS A C 1
ATOM 687 O O . HIS A 1 90 ? -18.648 4.008 29.137 1.00 98.44 90 HIS A O 1
ATOM 693 N N . ILE A 1 91 ? -17.941 2.632 27.491 1.00 98.56 91 ILE A N 1
ATOM 694 C CA . ILE A 1 91 ? -18.377 1.383 28.134 1.00 98.56 91 ILE A CA 1
ATOM 695 C C . ILE A 1 91 ? -17.690 1.227 29.495 1.00 98.56 91 ILE A C 1
ATOM 697 O O . ILE A 1 91 ? -18.363 0.954 30.482 1.00 98.56 91 ILE A O 1
ATOM 701 N N . PHE A 1 92 ? -16.385 1.497 29.590 1.00 98.62 92 PHE A N 1
ATOM 702 C CA . PHE A 1 92 ? -15.642 1.458 30.854 1.00 98.62 92 PHE A CA 1
ATOM 703 C C . PHE A 1 92 ? -16.214 2.404 31.918 1.00 98.62 92 PHE A C 1
ATOM 705 O O . PHE A 1 92 ? -16.425 2.008 33.065 1.00 98.62 92 PHE A O 1
ATOM 712 N N . LYS A 1 93 ? -16.510 3.657 31.549 1.00 98.44 93 LYS A N 1
ATOM 713 C CA . LYS A 1 93 ? -17.120 4.617 32.482 1.00 98.44 93 LYS A CA 1
ATOM 714 C C . LYS A 1 93 ? -18.498 4.148 32.941 1.00 98.44 93 LYS A C 1
ATOM 716 O O . LYS A 1 93 ? -18.794 4.234 34.130 1.00 98.44 93 LYS A O 1
ATOM 721 N N . ARG A 1 94 ? -19.325 3.641 32.021 1.00 98.06 94 ARG A N 1
ATOM 722 C CA . ARG A 1 94 ? -20.668 3.155 32.352 1.00 98.06 94 ARG A CA 1
ATOM 723 C C . ARG A 1 94 ? -20.626 1.916 33.245 1.00 98.06 94 ARG A C 1
ATOM 725 O O . ARG A 1 94 ? -21.317 1.886 34.257 1.00 98.06 94 ARG A O 1
ATOM 732 N N . GLN A 1 95 ? -19.752 0.964 32.929 1.00 98.50 95 GLN A N 1
ATOM 733 C CA . GLN A 1 95 ? -19.507 -0.245 33.712 1.00 98.50 95 GLN A CA 1
ATOM 734 C C . GLN A 1 95 ? -19.173 0.084 35.171 1.00 98.50 95 GLN A C 1
ATOM 736 O O . GLN A 1 95 ? -19.728 -0.537 36.082 1.00 98.50 95 GLN A O 1
ATOM 741 N N . LYS A 1 96 ? -18.306 1.081 35.390 1.00 98.19 96 LYS A N 1
ATOM 742 C CA . LYS A 1 96 ? -17.914 1.543 36.724 1.00 98.19 96 LYS A CA 1
ATOM 743 C C . LYS A 1 96 ? -19.083 2.165 37.490 1.00 98.19 96 LYS A C 1
ATOM 745 O O . LYS A 1 96 ? -19.311 1.791 38.637 1.00 98.19 96 LYS A O 1
ATOM 750 N N . VAL A 1 97 ? -19.840 3.063 36.855 1.00 98.12 97 VAL A N 1
ATOM 751 C CA . VAL A 1 97 ? -21.012 3.707 37.477 1.00 98.12 97 VAL A CA 1
ATOM 752 C C . VAL A 1 97 ? -22.073 2.672 37.857 1.00 98.12 97 VAL A C 1
ATOM 754 O O . VAL A 1 97 ? -22.568 2.694 38.982 1.00 98.12 97 VAL A O 1
ATOM 757 N N . ASP A 1 98 ? -22.382 1.726 36.968 1.00 98.00 98 ASP A N 1
ATOM 758 C CA . ASP A 1 98 ? -23.387 0.693 37.239 1.00 98.00 98 ASP A CA 1
ATOM 759 C C . ASP A 1 98 ? -22.926 -0.261 38.356 1.00 98.00 98 ASP A C 1
ATOM 761 O O . ASP A 1 98 ? -23.738 -0.673 39.190 1.00 98.00 98 ASP A O 1
ATOM 765 N N . LYS A 1 99 ? -21.616 -0.548 38.449 1.00 98.12 99 LYS A N 1
ATOM 766 C CA . LYS A 1 99 ? -21.047 -1.325 39.561 1.00 98.12 99 LYS A CA 1
ATOM 767 C C . LYS A 1 99 ? -21.179 -0.591 40.892 1.00 98.12 99 LYS A C 1
ATOM 769 O O . LYS A 1 99 ? -21.674 -1.164 41.859 1.00 98.12 99 LYS A O 1
ATOM 774 N N . GLU A 1 100 ? -20.768 0.674 40.940 1.00 98.31 100 GLU A N 1
ATOM 775 C CA . GLU A 1 100 ? -20.848 1.508 42.144 1.00 98.31 100 GLU A CA 1
ATOM 776 C C . GLU A 1 100 ? -22.301 1.706 42.604 1.00 98.31 100 GLU A C 1
ATOM 778 O O . GLU A 1 100 ? -22.585 1.708 43.809 1.00 98.31 100 GLU A O 1
ATOM 783 N N . TYR A 1 101 ? -23.236 1.820 41.655 1.00 98.44 101 TYR A N 1
ATOM 784 C CA . TYR A 1 101 ? -24.661 1.920 41.947 1.00 98.44 101 TYR A CA 1
ATOM 785 C C . TYR A 1 101 ? -25.225 0.604 42.494 1.00 98.44 101 TYR A C 1
ATOM 787 O O . TYR A 1 101 ? -25.871 0.618 43.543 1.00 98.44 101 TYR A O 1
ATOM 795 N N . SER A 1 102 ? -24.905 -0.533 41.863 1.00 98.50 102 SER A N 1
ATOM 796 C CA . SER A 1 102 ? -25.241 -1.866 42.381 1.00 98.50 102 SER A CA 1
ATOM 797 C C . SER A 1 102 ? -24.730 -2.060 43.814 1.00 98.50 102 SER A C 1
ATOM 799 O O . SER A 1 102 ? -25.497 -2.443 44.694 1.00 98.50 102 SER A O 1
ATOM 801 N N . ASP A 1 103 ? -23.463 -1.736 44.081 1.00 98.19 103 ASP A N 1
ATOM 802 C CA . ASP A 1 103 ? -22.834 -1.936 45.396 1.00 98.19 103 ASP A CA 1
ATOM 803 C C . ASP A 1 103 ? -23.428 -1.019 46.475 1.00 98.19 103 ASP A C 1
ATOM 805 O O . ASP A 1 103 ? -23.501 -1.364 47.657 1.00 98.19 103 ASP A O 1
ATOM 809 N N . SER A 1 104 ? -23.876 0.174 46.086 1.00 98.12 104 SER A N 1
ATOM 810 C CA . SER A 1 104 ? -24.591 1.085 46.983 1.00 98.12 104 SER A CA 1
ATOM 811 C C . SER A 1 104 ? -26.000 0.584 47.291 1.00 98.12 104 SER A C 1
ATOM 813 O O . SER A 1 104 ? -26.399 0.571 48.456 1.00 98.12 104 SER A O 1
ATOM 815 N N . LEU A 1 105 ? -26.724 0.105 46.277 1.00 97.31 105 LEU A N 1
ATOM 816 C CA . LEU A 1 105 ? -28.067 -0.446 46.438 1.00 97.31 105 LEU A CA 1
ATOM 817 C C . LEU A 1 105 ? -28.054 -1.741 47.263 1.00 97.31 105 LEU A C 1
ATOM 819 O O . LEU A 1 105 ? -28.899 -1.923 48.135 1.00 97.31 105 LEU A O 1
ATOM 823 N N . GLN A 1 106 ? -27.036 -2.586 47.077 1.00 97.00 106 GLN A N 1
ATOM 824 C CA . GLN A 1 106 ? -26.819 -3.791 47.878 1.00 97.00 106 GLN A CA 1
ATOM 825 C C . GLN A 1 106 ? -26.664 -3.457 49.368 1.00 97.00 106 GLN A C 1
ATOM 827 O O . GLN A 1 106 ? -27.295 -4.094 50.211 1.00 97.00 106 GLN A O 1
ATOM 832 N N . ARG A 1 107 ? -25.871 -2.430 49.708 1.00 96.81 107 ARG A N 1
ATOM 833 C CA . ARG A 1 107 ? -25.698 -1.978 51.100 1.00 96.81 107 ARG A CA 1
ATOM 834 C C . ARG A 1 107 ? -27.005 -1.475 51.716 1.00 96.81 107 ARG A C 1
ATOM 836 O O . ARG A 1 107 ? -27.267 -1.766 52.883 1.00 96.81 107 ARG A O 1
ATOM 843 N N . ILE A 1 108 ? -27.817 -0.747 50.945 1.00 95.12 108 ILE A N 1
ATOM 844 C CA . ILE A 1 108 ? -29.138 -0.270 51.385 1.00 95.12 108 ILE A CA 1
ATOM 845 C C . ILE A 1 108 ? -30.063 -1.461 51.653 1.00 95.12 108 ILE A C 1
ATOM 847 O O . ILE A 1 108 ? -30.595 -1.567 52.758 1.00 95.12 108 ILE A O 1
ATOM 851 N N . ASN A 1 109 ? -30.183 -2.391 50.701 1.00 94.38 109 ASN A N 1
ATOM 852 C CA . ASN A 1 109 ? -31.028 -3.581 50.840 1.00 94.38 109 ASN A CA 1
ATOM 853 C C . ASN A 1 109 ? -30.632 -4.405 52.079 1.00 94.38 109 ASN A C 1
ATOM 855 O O . ASN A 1 109 ? -31.476 -4.663 52.935 1.00 94.38 109 ASN A O 1
ATOM 859 N N . GLN A 1 110 ? -29.336 -4.681 52.266 1.00 92.81 110 GLN A N 1
ATOM 860 C CA . GLN A 1 110 ? -28.818 -5.396 53.443 1.00 92.81 110 GLN A CA 1
ATOM 861 C C . GLN A 1 110 ? -29.081 -4.669 54.771 1.00 92.81 110 GLN A C 1
ATOM 863 O O . GLN A 1 110 ? -29.155 -5.300 55.828 1.00 92.81 110 GLN A O 1
ATOM 868 N N . SER A 1 111 ? -29.142 -3.334 54.770 1.00 91.44 111 SER A N 1
ATOM 869 C CA . SER A 1 111 ? -29.501 -2.566 55.966 1.00 91.44 111 SER A CA 1
ATOM 870 C C . SER A 1 111 ? -30.995 -2.683 56.266 1.00 91.44 111 SER A C 1
ATOM 872 O O . SER A 1 111 ? -31.370 -2.879 57.420 1.00 91.44 111 SER A O 1
ATOM 874 N N . CYS A 1 112 ? -31.843 -2.595 55.239 1.00 88.56 112 CYS A N 1
ATOM 875 C CA . CYS A 1 112 ? -33.291 -2.708 55.382 1.00 88.56 112 CYS A CA 1
ATOM 876 C C . CYS A 1 112 ? -33.734 -4.111 55.820 1.00 88.56 112 CYS A C 1
ATOM 878 O O . CYS A 1 112 ? -34.627 -4.221 56.658 1.00 88.56 112 CYS A O 1
ATOM 880 N N . GLU A 1 113 ? -33.094 -5.171 55.320 1.00 84.38 113 GLU A N 1
ATOM 881 C CA . GLU A 1 113 ? -33.360 -6.552 55.745 1.00 84.38 113 GLU A CA 1
ATOM 882 C C . GLU A 1 113 ? -33.054 -6.777 57.231 1.00 84.38 113 GLU A C 1
ATOM 884 O O . GLU A 1 113 ? -33.852 -7.386 57.945 1.00 84.38 113 GLU A O 1
ATOM 889 N N . ARG A 1 114 ? -31.933 -6.234 57.728 1.00 81.12 114 ARG A N 1
ATOM 890 C CA . ARG A 1 114 ? -31.570 -6.299 59.155 1.00 81.12 114 ARG A CA 1
ATOM 891 C C . ARG A 1 114 ? -32.612 -5.619 60.043 1.00 81.12 114 ARG A C 1
ATOM 893 O O . ARG A 1 114 ? -32.923 -6.117 61.119 1.00 81.12 114 ARG A O 1
ATOM 900 N N . SER A 1 115 ? -33.187 -4.507 59.589 1.00 72.62 115 SER A N 1
ATOM 901 C CA . SER A 1 115 ? -34.250 -3.799 60.315 1.00 72.62 115 SER A CA 1
ATOM 902 C C . SER A 1 115 ? -35.623 -4.484 60.233 1.00 72.62 115 SER A C 1
ATOM 904 O O . SER A 1 115 ? -36.499 -4.172 61.037 1.00 72.62 115 SER A O 1
ATOM 906 N N . ALA A 1 116 ? -35.831 -5.419 59.299 1.00 67.12 116 ALA A N 1
ATOM 907 C CA . ALA A 1 116 ? -37.120 -6.070 59.045 1.00 67.12 116 ALA A CA 1
ATOM 908 C C . ALA A 1 116 ? -37.386 -7.335 59.894 1.00 67.12 116 ALA A C 1
ATOM 910 O O . ALA A 1 116 ? -38.425 -7.972 59.732 1.00 67.12 116 ALA A O 1
ATOM 911 N N . GLN A 1 117 ? -36.496 -7.704 60.823 1.00 67.56 117 GLN A N 1
ATOM 912 C CA . GLN A 1 117 ? -36.551 -8.955 61.605 1.00 67.56 117 GLN A CA 1
ATOM 913 C C . GLN A 1 117 ? -37.591 -8.983 62.754 1.00 67.56 117 GLN A C 1
ATOM 915 O O . GLN A 1 117 ? -37.508 -9.830 63.642 1.00 67.56 117 GLN A O 1
ATOM 920 N N . PHE A 1 118 ? -38.601 -8.104 62.756 1.00 63.09 118 PHE A N 1
ATOM 921 C CA . PHE A 1 118 ? -39.613 -8.045 63.822 1.00 63.09 118 PHE A CA 1
ATOM 922 C C . PHE A 1 118 ? -40.791 -9.024 63.588 1.00 63.09 118 PHE A C 1
ATOM 924 O O . PHE A 1 118 ? -41.522 -8.872 62.606 1.00 63.09 118 PHE A O 1
ATOM 931 N N . PRO A 1 119 ? -41.061 -9.982 64.505 1.00 59.31 119 PRO A N 1
ATOM 932 C CA . PRO A 1 119 ? -42.057 -11.049 64.299 1.00 59.31 119 PRO A CA 1
ATOM 933 C C . PRO A 1 119 ? -43.526 -10.600 64.209 1.00 59.31 119 PRO A C 1
ATOM 935 O O . PRO A 1 119 ? -44.369 -11.347 63.724 1.00 59.31 119 PRO A O 1
ATOM 938 N N . VAL A 1 120 ? -43.858 -9.396 64.683 1.00 55.03 120 VAL A N 1
ATOM 939 C CA . VAL A 1 120 ? -45.251 -8.952 64.909 1.00 55.03 120 VAL A CA 1
ATOM 940 C C . VAL A 1 120 ? -45.886 -8.304 63.661 1.00 55.03 120 VAL A C 1
ATOM 942 O O . VAL A 1 120 ? -47.074 -8.003 63.636 1.00 55.03 120 VAL A O 1
ATOM 945 N N . ALA A 1 121 ? -45.118 -8.111 62.587 1.00 57.88 121 ALA A N 1
ATOM 946 C CA . ALA A 1 121 ? -45.470 -7.205 61.492 1.00 57.88 121 ALA A CA 1
ATOM 947 C C . ALA A 1 121 ? -46.003 -7.891 60.209 1.00 57.88 121 ALA A C 1
ATOM 949 O O . ALA A 1 121 ? -46.362 -7.212 59.250 1.00 57.88 121 ALA A O 1
ATOM 950 N N . THR A 1 122 ? -46.074 -9.224 60.152 1.00 65.19 122 THR A N 1
ATOM 951 C CA . THR A 1 122 ? -46.230 -9.983 58.889 1.00 65.19 122 THR A CA 1
ATOM 952 C C . THR A 1 122 ? -47.615 -9.916 58.227 1.00 65.19 122 THR A C 1
ATOM 954 O O . THR A 1 122 ? -47.734 -10.239 57.043 1.00 65.19 122 THR A O 1
ATOM 957 N N . THR A 1 123 ? -48.652 -9.461 58.934 1.00 74.94 123 THR A N 1
ATOM 958 C CA . THR A 1 123 ? -50.023 -9.306 58.402 1.00 74.94 123 THR A CA 1
ATOM 959 C C . THR A 1 123 ? -50.370 -7.873 57.990 1.00 74.94 123 THR A C 1
ATOM 961 O O . THR A 1 123 ? -51.409 -7.655 57.371 1.00 74.94 123 THR A O 1
ATOM 964 N N . SER A 1 124 ? -49.517 -6.889 58.299 1.00 85.44 124 SER A N 1
ATOM 965 C CA . SER A 1 124 ? -49.773 -5.489 57.947 1.00 85.44 124 SER A CA 1
ATOM 966 C C . SER A 1 124 ? -49.622 -5.265 56.434 1.00 85.44 124 SER A C 1
ATOM 968 O O . SER A 1 124 ? -48.562 -5.585 55.883 1.00 85.44 124 SER A O 1
ATOM 970 N N . PRO A 1 125 ? -50.607 -4.647 55.751 1.00 85.12 125 PRO A N 1
ATOM 971 C CA . PRO A 1 125 ? -50.500 -4.303 54.330 1.00 85.12 125 PRO A CA 1
ATOM 972 C C . PRO A 1 125 ? -49.269 -3.445 54.005 1.00 85.12 125 PRO A C 1
ATOM 974 O O . PRO A 1 125 ? -48.650 -3.614 52.957 1.00 85.12 125 PRO A O 1
ATOM 977 N N . VAL A 1 126 ? -48.864 -2.567 54.930 1.00 86.50 126 VAL A N 1
ATOM 978 C CA . VAL A 1 126 ? -47.670 -1.716 54.783 1.00 86.50 126 VAL A CA 1
ATOM 979 C C . VAL A 1 126 ? -46.394 -2.558 54.756 1.00 86.50 126 VAL A C 1
ATOM 981 O O . VAL A 1 126 ? -45.500 -2.315 53.951 1.00 86.50 126 VAL A O 1
ATOM 984 N N . VAL A 1 127 ? -46.317 -3.583 55.603 1.00 83.94 127 VAL A N 1
ATOM 985 C CA . VAL A 1 127 ? -45.145 -4.464 55.708 1.00 83.94 127 VAL A CA 1
ATOM 986 C C . VAL A 1 127 ? -45.058 -5.388 54.497 1.00 83.94 127 VAL A C 1
ATOM 988 O O . VAL A 1 127 ? -43.967 -5.627 53.982 1.00 83.94 127 VAL A O 1
ATOM 991 N N . GLN A 1 128 ? -46.200 -5.855 53.984 1.00 85.06 128 GLN A N 1
ATOM 992 C CA . GLN A 1 128 ? -46.250 -6.601 52.725 1.00 85.06 128 GLN A CA 1
ATOM 993 C C . GLN A 1 128 ? -45.795 -5.742 51.536 1.00 85.06 128 GLN A C 1
ATOM 995 O O . GLN A 1 128 ? -44.958 -6.193 50.755 1.00 85.06 128 GLN A O 1
ATOM 1000 N N . ALA A 1 129 ? -46.271 -4.496 51.427 1.00 89.50 129 ALA A N 1
ATOM 1001 C CA . ALA A 1 129 ? -45.830 -3.563 50.389 1.00 89.50 129 ALA A CA 1
ATOM 1002 C C . ALA A 1 129 ? -44.324 -3.263 50.483 1.00 89.50 129 ALA A C 1
ATOM 1004 O O . ALA A 1 129 ? -43.624 -3.276 49.470 1.00 89.50 129 ALA A O 1
ATOM 1005 N N . TRP A 1 130 ? -43.802 -3.069 51.698 1.00 89.62 130 TRP A N 1
ATOM 1006 C CA . TRP A 1 130 ? -42.370 -2.870 51.930 1.00 89.62 130 TRP A CA 1
ATOM 1007 C C . TRP A 1 130 ? -41.531 -4.088 51.522 1.00 89.62 130 TRP A C 1
ATOM 1009 O O . TRP A 1 130 ? -40.497 -3.939 50.876 1.00 89.62 130 TRP A O 1
ATOM 1019 N N . LYS A 1 131 ? -41.998 -5.307 51.817 1.00 87.06 131 LYS A N 1
ATOM 1020 C CA . LYS A 1 131 ? -41.336 -6.543 51.373 1.00 87.06 131 LYS A CA 1
ATOM 1021 C C . LYS A 1 131 ? -41.265 -6.636 49.847 1.00 87.06 131 LYS A C 1
ATOM 1023 O O . LYS A 1 131 ? -40.222 -6.995 49.311 1.00 87.06 131 LYS A O 1
ATOM 1028 N N . VAL A 1 132 ? -42.350 -6.294 49.150 1.00 90.56 132 VAL A N 1
ATOM 1029 C CA . VAL A 1 132 ? -42.366 -6.249 47.677 1.00 90.56 132 VAL A CA 1
ATOM 1030 C C . VAL A 1 132 ? -41.379 -5.203 47.155 1.00 90.56 132 VAL A C 1
AT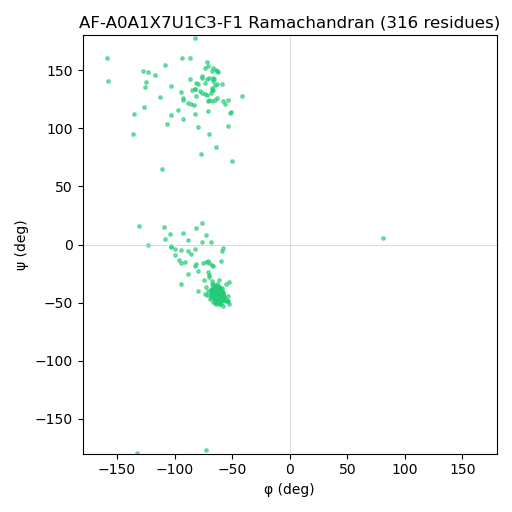OM 1032 O O . VAL A 1 132 ? -40.633 -5.488 46.221 1.00 90.56 132 VAL A O 1
ATOM 1035 N N . PHE A 1 133 ? -41.324 -4.021 47.774 1.00 92.75 133 PHE A N 1
ATOM 1036 C CA . PHE A 1 133 ? -40.347 -2.989 47.421 1.00 92.75 133 PHE A CA 1
ATOM 1037 C C . PHE A 1 133 ? -38.901 -3.491 47.556 1.00 92.75 133 PHE A C 1
ATOM 1039 O O . PHE A 1 133 ? -38.120 -3.330 46.617 1.00 92.75 133 PHE A O 1
ATOM 1046 N N . LEU A 1 134 ? -38.556 -4.155 48.667 1.00 92.06 134 LEU A N 1
ATOM 1047 C CA . LEU A 1 134 ? -37.220 -4.732 48.864 1.00 92.06 134 LEU A CA 1
ATOM 1048 C C . LEU A 1 134 ? -36.883 -5.780 47.795 1.00 92.06 134 LEU A C 1
ATOM 1050 O O . LEU A 1 134 ? -35.828 -5.693 47.176 1.00 92.06 134 LEU A O 1
ATOM 1054 N N . GLN A 1 135 ? -37.818 -6.680 47.475 1.00 92.31 135 GLN A N 1
ATOM 1055 C CA . GLN A 1 135 ? -37.632 -7.670 46.407 1.00 92.31 135 GLN A CA 1
ATOM 1056 C C . GLN A 1 135 ? -37.401 -7.031 45.028 1.00 92.31 135 GLN A C 1
ATOM 1058 O O . GLN A 1 135 ? -36.612 -7.532 44.227 1.00 92.31 135 GLN A O 1
ATOM 1063 N N . VAL A 1 136 ? -38.097 -5.934 44.709 1.00 96.12 136 VAL A N 1
ATOM 1064 C CA . VAL A 1 136 ? -37.883 -5.191 43.454 1.00 96.12 136 VAL A CA 1
ATOM 1065 C C . VAL A 1 136 ? -36.516 -4.505 43.457 1.00 96.12 136 VAL A C 1
ATOM 1067 O O . VAL A 1 136 ? -35.804 -4.561 42.455 1.00 96.12 136 VAL A O 1
ATOM 1070 N N . SER A 1 137 ? -36.127 -3.907 44.584 1.00 96.38 137 SER A N 1
ATOM 1071 C CA . SER A 1 137 ? -34.818 -3.273 44.764 1.00 96.38 137 SER A CA 1
ATOM 1072 C C . SER A 1 137 ? -33.664 -4.275 44.611 1.00 96.38 137 SER A C 1
ATOM 1074 O O . SER A 1 137 ? -32.670 -3.985 43.947 1.00 96.38 137 SER A O 1
ATOM 1076 N N . GLU A 1 138 ? -33.798 -5.484 45.161 1.00 96.12 138 GLU A N 1
ATOM 1077 C CA . GLU A 1 138 ? -32.836 -6.585 44.997 1.00 96.12 138 GLU A CA 1
ATOM 1078 C C . GLU A 1 138 ? -32.716 -7.035 43.541 1.00 96.12 138 GLU A C 1
ATOM 1080 O O . GLU A 1 138 ? -31.608 -7.200 43.030 1.00 96.12 138 GLU A O 1
ATOM 1085 N N . LYS A 1 139 ? -33.844 -7.178 42.835 1.00 97.12 139 LYS A N 1
ATOM 1086 C CA . LYS A 1 139 ? -33.833 -7.513 41.403 1.00 97.12 139 LYS A CA 1
ATOM 1087 C C . LYS A 1 139 ? -33.123 -6.445 40.573 1.00 97.12 139 LYS A C 1
ATOM 1089 O O . LYS A 1 139 ? -32.325 -6.791 39.705 1.00 97.12 139 LYS A O 1
ATOM 1094 N N . LEU A 1 140 ? -33.380 -5.164 40.848 1.00 97.69 140 LEU A N 1
ATOM 1095 C CA . LEU A 1 140 ? -32.700 -4.055 40.175 1.00 97.69 140 LEU A CA 1
ATOM 1096 C C . LEU A 1 140 ? -31.190 -4.080 40.447 1.00 97.69 140 LEU A C 1
ATOM 1098 O O . LEU A 1 140 ? -30.396 -3.946 39.518 1.00 97.69 140 LEU A O 1
ATOM 1102 N N . GLN A 1 141 ? -30.792 -4.299 41.702 1.00 97.94 141 GLN A N 1
ATOM 1103 C CA . GLN A 1 141 ? -29.390 -4.447 42.090 1.00 97.94 141 GLN A CA 1
ATOM 1104 C C . GLN A 1 141 ? -28.711 -5.600 41.336 1.00 97.94 141 GLN A C 1
ATOM 1106 O O . GLN A 1 141 ? -27.641 -5.407 40.758 1.00 97.94 141 GLN A O 1
ATOM 1111 N N . ALA A 1 142 ? -29.343 -6.775 41.283 1.00 97.75 142 ALA A N 1
ATOM 1112 C CA . ALA A 1 142 ? -28.823 -7.929 40.554 1.00 97.75 142 ALA A CA 1
ATOM 1113 C C . ALA A 1 142 ? -28.683 -7.649 39.046 1.00 97.75 142 ALA A C 1
ATOM 1115 O O . ALA A 1 142 ? -27.672 -8.006 38.439 1.00 97.75 142 ALA A O 1
ATOM 1116 N N . GLN A 1 143 ? -29.658 -6.959 38.447 1.00 97.88 143 GLN A N 1
ATOM 1117 C CA . GLN A 1 143 ? -29.611 -6.569 37.038 1.00 97.88 143 GLN A CA 1
ATOM 1118 C C . GLN A 1 143 ? -28.469 -5.582 36.746 1.00 97.88 143 GLN A C 1
ATOM 1120 O O . GLN A 1 143 ? -27.778 -5.739 35.741 1.00 97.88 143 GLN A O 1
ATOM 1125 N N . LEU A 1 144 ? -28.228 -4.601 37.623 1.00 98.06 144 LEU A N 1
ATOM 1126 C CA . LEU A 1 144 ? -27.105 -3.661 37.500 1.00 98.06 144 LEU A CA 1
ATOM 1127 C C . LEU A 1 144 ? -25.752 -4.369 37.603 1.00 98.06 144 LEU A C 1
ATOM 1129 O O . LEU A 1 144 ? -24.867 -4.111 36.789 1.00 98.06 144 LEU A O 1
ATOM 1133 N N . SER A 1 145 ? -25.606 -5.297 38.556 1.00 98.06 145 SER A N 1
ATOM 1134 C CA . SER A 1 145 ? -24.391 -6.109 38.676 1.00 98.06 145 SER A CA 1
ATOM 1135 C C . SER A 1 145 ? -24.154 -6.929 37.408 1.00 98.06 145 SER A C 1
ATOM 1137 O O . SER A 1 145 ? -23.077 -6.855 36.823 1.00 98.06 145 SER A O 1
ATOM 1139 N N . SER A 1 146 ? -25.183 -7.637 36.928 1.00 98.19 146 SER A N 1
ATOM 1140 C CA . SER A 1 146 ? -25.092 -8.433 35.702 1.00 98.19 146 SER A CA 1
ATOM 1141 C C . SER A 1 146 ? -24.773 -7.579 34.472 1.00 98.19 146 SER A C 1
ATOM 1143 O O . SER A 1 146 ? -24.026 -8.023 33.604 1.00 98.19 146 SER A O 1
ATOM 1145 N N . SER A 1 147 ? -25.334 -6.371 34.374 1.00 97.94 147 SER A N 1
ATOM 1146 C CA . SER A 1 147 ? -25.066 -5.458 33.260 1.00 97.94 147 SER A CA 1
ATOM 1147 C C . SER A 1 147 ? -23.630 -4.928 33.297 1.00 97.94 147 SER A C 1
ATOM 1149 O O . SER A 1 147 ? -22.973 -4.874 32.258 1.00 97.94 147 SER A O 1
ATOM 1151 N N . SER A 1 148 ? -23.103 -4.616 34.486 1.00 98.44 148 SER A N 1
ATOM 1152 C CA . SER A 1 148 ? -21.698 -4.235 34.667 1.00 98.44 148 SER A CA 1
ATOM 1153 C C . SER A 1 148 ? -20.743 -5.358 34.235 1.00 98.44 148 SER A C 1
ATOM 1155 O O . SER A 1 148 ? -19.781 -5.102 33.507 1.00 98.44 148 SER A O 1
ATOM 1157 N N . ASP A 1 149 ? -21.033 -6.610 34.599 1.00 98.00 149 ASP A N 1
ATOM 1158 C CA . ASP A 1 149 ? -20.217 -7.763 34.198 1.00 98.00 149 ASP A CA 1
ATOM 1159 C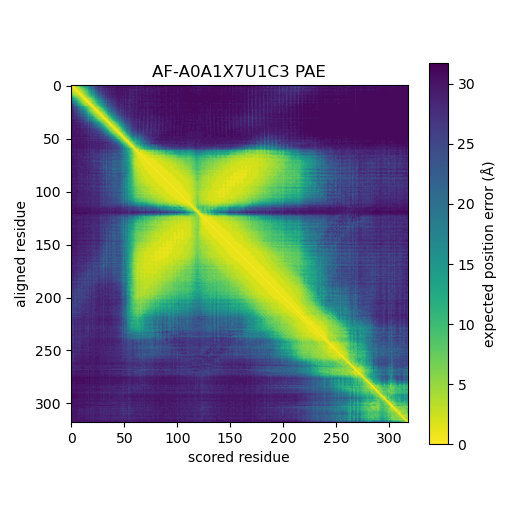 C . ASP A 1 149 ? -20.258 -8.003 32.678 1.00 98.00 149 ASP A C 1
ATOM 1161 O O . ASP A 1 149 ? -19.224 -8.252 32.054 1.00 98.00 149 ASP A O 1
ATOM 1165 N N . GLN A 1 150 ? -21.428 -7.843 32.047 1.00 98.19 150 GLN A N 1
ATOM 1166 C CA . GLN A 1 150 ? -21.553 -7.890 30.585 1.00 98.19 150 GLN A CA 1
ATOM 1167 C C . GLN A 1 150 ? -20.734 -6.785 29.909 1.00 98.19 150 GLN A C 1
ATOM 1169 O O . GLN A 1 150 ? -19.998 -7.060 28.962 1.00 98.19 150 GLN A O 1
ATOM 1174 N N . MET A 1 151 ? -20.802 -5.546 30.407 1.00 98.38 151 MET A N 1
ATOM 1175 C CA . MET A 1 151 ? -19.997 -4.441 29.877 1.00 98.38 151 MET A CA 1
ATOM 1176 C C . MET A 1 151 ? -18.498 -4.695 30.031 1.00 98.38 151 MET A C 1
ATOM 1178 O O . MET A 1 151 ? -17.728 -4.340 29.143 1.00 98.38 151 MET A O 1
ATOM 1182 N N . LYS A 1 152 ? -18.073 -5.343 31.120 1.00 97.94 152 LYS A N 1
ATOM 1183 C CA . LYS A 1 152 ? -16.678 -5.750 31.302 1.00 97.94 152 LYS A CA 1
ATOM 1184 C C . LYS A 1 152 ? -16.225 -6.710 30.196 1.00 97.94 152 LYS A C 1
ATOM 1186 O O . LYS A 1 152 ? -15.181 -6.476 29.597 1.00 97.94 152 LYS A O 1
ATOM 1191 N N . SER A 1 153 ? -17.042 -7.709 29.859 1.00 98.25 153 SER A N 1
ATOM 1192 C CA . SER A 1 153 ? -16.774 -8.599 28.719 1.00 98.25 153 SER A CA 1
ATOM 1193 C C . SER A 1 153 ? -16.779 -7.849 27.377 1.00 98.25 153 SER A C 1
ATOM 1195 O O . SER A 1 153 ? -15.915 -8.082 26.535 1.00 98.25 153 SER A O 1
ATOM 1197 N N . MET A 1 154 ? -17.684 -6.883 27.179 1.00 98.38 154 MET A N 1
ATOM 1198 C CA . MET A 1 154 ? -17.685 -6.045 25.970 1.00 98.38 154 MET A CA 1
ATOM 1199 C C . MET A 1 154 ? -16.396 -5.226 25.821 1.00 98.38 154 MET A C 1
ATOM 1201 O O . MET A 1 154 ? -15.912 -5.063 24.704 1.00 98.38 154 MET A O 1
ATOM 1205 N N . ILE A 1 155 ? -15.821 -4.726 26.921 1.00 98.56 155 ILE A N 1
ATOM 1206 C CA . ILE A 1 155 ? -14.535 -4.011 26.897 1.00 98.56 155 ILE A CA 1
ATOM 1207 C C . ILE A 1 155 ? -13.422 -4.930 26.389 1.00 98.56 155 ILE A C 1
ATOM 1209 O O . ILE A 1 155 ? -12.650 -4.501 25.538 1.00 98.56 155 ILE A O 1
ATOM 1213 N N . GLU A 1 156 ? -13.372 -6.186 26.845 1.00 98.50 156 GLU A N 1
ATOM 1214 C CA . GLU A 1 156 ? -12.384 -7.178 26.389 1.00 98.50 156 GLU A CA 1
ATOM 1215 C C . GLU A 1 156 ? -12.516 -7.456 24.882 1.00 98.50 156 GLU A C 1
ATOM 1217 O O . GLU A 1 156 ? -11.516 -7.494 24.163 1.00 98.50 156 GLU A O 1
ATOM 1222 N N . VAL A 1 157 ? -13.751 -7.570 24.377 1.00 98.50 157 VAL A N 1
ATOM 1223 C CA . VAL A 1 157 ? -14.018 -7.729 22.938 1.00 98.50 157 VAL A CA 1
ATOM 1224 C C . VAL A 1 157 ? -13.558 -6.503 22.144 1.00 98.50 157 VAL A C 1
ATOM 1226 O O . VAL A 1 157 ? -12.918 -6.649 21.103 1.00 98.50 157 VAL A O 1
ATOM 1229 N N . VAL A 1 158 ? -13.851 -5.288 22.620 1.00 98.62 158 VAL A N 1
ATOM 1230 C CA . VAL A 1 158 ? -13.415 -4.049 21.954 1.00 98.62 158 VAL A CA 1
ATOM 1231 C C . VAL A 1 158 ? -11.890 -3.906 21.990 1.00 98.62 158 VAL A C 1
ATOM 1233 O O . VAL A 1 158 ? -11.304 -3.491 20.992 1.00 98.62 158 VAL A O 1
ATOM 1236 N N . ASP A 1 159 ? -11.234 -4.293 23.086 1.00 98.69 159 ASP A N 1
ATOM 1237 C CA . ASP A 1 159 ? -9.771 -4.309 23.196 1.00 98.69 159 ASP A CA 1
ATOM 1238 C C . ASP A 1 159 ? -9.131 -5.231 22.149 1.00 98.69 159 ASP A C 1
ATOM 1240 O O . ASP A 1 159 ? -8.193 -4.832 21.447 1.00 98.69 159 ASP A O 1
ATOM 1244 N N . GLU A 1 160 ? -9.675 -6.436 21.975 1.00 98.56 160 GLU A N 1
ATOM 1245 C CA . GLU A 1 160 ? -9.194 -7.374 20.961 1.00 98.56 160 G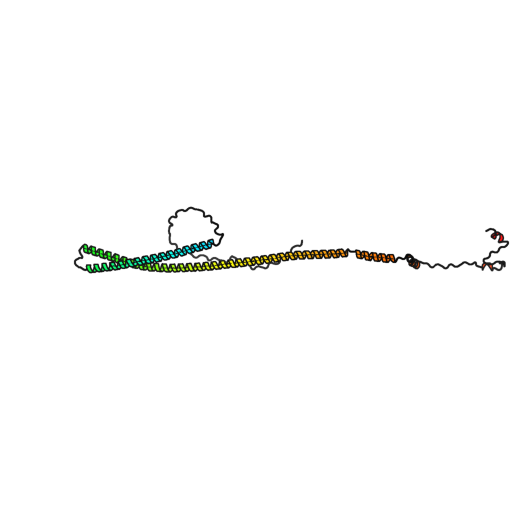LU A CA 1
ATOM 1246 C C . GLU A 1 160 ? -9.475 -6.867 19.533 1.00 98.56 160 GLU A C 1
ATOM 1248 O O . GLU A 1 160 ? -8.617 -6.981 18.656 1.00 98.56 160 GLU A O 1
ATOM 1253 N N . LEU A 1 161 ? -10.620 -6.216 19.290 1.00 98.50 161 LEU A N 1
ATOM 1254 C CA . LEU A 1 161 ? -10.913 -5.567 18.004 1.00 98.50 161 LEU A CA 1
ATOM 1255 C C . LEU A 1 161 ? -9.928 -4.435 17.680 1.00 98.50 161 LEU A C 1
ATOM 1257 O O . LEU A 1 161 ? -9.435 -4.364 16.553 1.00 98.50 161 LEU A O 1
ATOM 1261 N N . ILE A 1 162 ? -9.603 -3.572 18.650 1.00 98.75 162 ILE A N 1
ATOM 1262 C CA . ILE A 1 162 ? -8.615 -2.494 18.482 1.00 98.75 162 ILE A CA 1
ATOM 1263 C C . ILE A 1 162 ? -7.250 -3.087 18.126 1.00 98.75 162 ILE A C 1
ATOM 1265 O O . ILE A 1 162 ? -6.610 -2.650 17.166 1.00 98.75 162 ILE A O 1
ATOM 1269 N N . LYS A 1 163 ? -6.808 -4.108 18.865 1.00 98.69 163 LYS A N 1
ATOM 1270 C CA . LYS A 1 163 ? -5.536 -4.797 18.621 1.00 98.69 163 LYS A CA 1
ATOM 1271 C C . LYS A 1 163 ? -5.487 -5.421 17.226 1.00 98.69 163 LYS A C 1
ATOM 1273 O O . LYS A 1 163 ? -4.529 -5.178 16.490 1.00 98.69 163 LYS A O 1
ATOM 1278 N N . ASN A 1 164 ? -6.523 -6.162 16.838 1.00 98.38 164 ASN A N 1
ATOM 1279 C CA . ASN A 1 164 ? -6.600 -6.807 15.528 1.00 98.38 164 ASN A CA 1
ATOM 1280 C C . ASN A 1 164 ? -6.629 -5.786 14.392 1.00 98.38 164 ASN A C 1
ATOM 1282 O O . ASN A 1 164 ? -5.917 -5.951 13.402 1.00 98.38 164 ASN A O 1
ATOM 1286 N N . LYS A 1 165 ? -7.364 -4.681 14.554 1.00 98.25 165 LYS A N 1
ATOM 1287 C CA . LYS A 1 165 ? -7.405 -3.604 13.561 1.00 98.25 165 LYS A CA 1
ATOM 1288 C C . LYS A 1 165 ? -6.060 -2.890 13.415 1.00 98.25 165 LYS A C 1
ATOM 1290 O O . LYS A 1 165 ? -5.638 -2.644 12.288 1.00 98.25 165 LYS A O 1
ATOM 1295 N N . ARG A 1 166 ? -5.350 -2.611 14.517 1.00 98.38 166 ARG A N 1
ATOM 1296 C CA . ARG A 1 166 ? -3.977 -2.066 14.477 1.00 98.38 166 ARG A CA 1
ATOM 1297 C C . ARG A 1 166 ? -3.014 -3.018 13.765 1.00 98.38 166 ARG A C 1
ATOM 1299 O O . ARG A 1 166 ? -2.218 -2.574 12.942 1.00 98.38 166 ARG A O 1
ATOM 1306 N N . GLY A 1 167 ? -3.115 -4.318 14.048 1.00 98.00 167 GLY A N 1
ATOM 1307 C CA . GLY A 1 167 ? -2.333 -5.353 13.369 1.00 98.00 167 GLY A CA 1
ATOM 1308 C C . GLY A 1 167 ? -2.604 -5.400 11.864 1.00 98.00 167 GLY A C 1
ATOM 1309 O O . GLY A 1 167 ? -1.669 -5.329 11.071 1.00 98.00 167 GLY A O 1
ATOM 1310 N N . ALA A 1 168 ? -3.877 -5.444 11.466 1.00 97.19 168 ALA A N 1
ATOM 1311 C CA . ALA A 1 168 ? -4.286 -5.460 10.063 1.00 97.19 168 ALA A CA 1
ATOM 1312 C C . ALA A 1 168 ? -3.858 -4.188 9.312 1.00 97.19 168 ALA A C 1
ATOM 1314 O O . ALA A 1 168 ? -3.338 -4.282 8.201 1.00 97.19 168 ALA A O 1
ATOM 1315 N N . LYS A 1 169 ? -4.013 -3.007 9.931 1.00 97.00 169 LYS A N 1
ATOM 1316 C CA . LYS A 1 169 ? -3.547 -1.738 9.357 1.00 97.00 169 LYS A CA 1
ATOM 1317 C C . LYS A 1 169 ? -2.041 -1.768 9.108 1.00 97.00 169 LYS A C 1
ATOM 1319 O O . LYS A 1 169 ? -1.617 -1.451 8.006 1.00 97.00 169 LYS A O 1
ATOM 1324 N N . LYS A 1 170 ? -1.250 -2.210 10.090 1.00 97.88 170 LYS A N 1
ATOM 1325 C CA . LYS A 1 170 ? 0.206 -2.313 9.942 1.00 97.88 170 LYS A CA 1
ATOM 1326 C C . LYS A 1 170 ? 0.603 -3.207 8.764 1.00 97.88 170 LYS A C 1
ATOM 1328 O O . LYS A 1 170 ? 1.426 -2.803 7.958 1.00 97.88 170 LYS A O 1
ATOM 1333 N N . VAL A 1 171 ? -0.012 -4.385 8.636 1.00 97.62 171 VAL A N 1
ATOM 1334 C CA . VAL A 1 171 ? 0.253 -5.294 7.505 1.00 97.62 171 VAL A CA 1
ATOM 1335 C C . VAL A 1 171 ? -0.095 -4.634 6.167 1.00 97.62 171 VAL A C 1
ATOM 1337 O O . VAL A 1 171 ? 0.676 -4.745 5.219 1.00 97.62 171 VAL A O 1
ATOM 1340 N N . SER A 1 172 ? -1.225 -3.924 6.090 1.00 95.31 172 SER A N 1
ATOM 1341 C CA . SER A 1 172 ? -1.615 -3.178 4.888 1.00 95.31 172 SER A CA 1
ATOM 1342 C C . SER A 1 172 ? -0.625 -2.057 4.548 1.00 95.31 172 SER A C 1
ATOM 1344 O O . SER A 1 172 ? -0.305 -1.871 3.374 1.00 95.31 172 SER A O 1
ATOM 1346 N N . ASP A 1 173 ? -0.148 -1.317 5.551 1.00 95.50 173 ASP A N 1
ATOM 1347 C CA . ASP A 1 173 ? 0.825 -0.234 5.376 1.00 95.50 173 ASP A CA 1
ATOM 1348 C C . ASP A 1 173 ? 2.179 -0.801 4.892 1.00 95.50 173 ASP A C 1
ATOM 1350 O O . ASP A 1 173 ? 2.756 -0.302 3.925 1.00 95.50 173 ASP A O 1
ATOM 1354 N N . ASP A 1 174 ? 2.645 -1.901 5.494 1.00 97.31 174 ASP A N 1
ATOM 1355 C CA . ASP A 1 174 ? 3.884 -2.590 5.108 1.00 97.31 174 ASP A CA 1
ATOM 1356 C C . ASP A 1 174 ? 3.809 -3.114 3.657 1.00 97.31 174 ASP A C 1
ATOM 1358 O O . ASP A 1 174 ? 4.737 -2.918 2.867 1.00 97.31 174 ASP A O 1
ATOM 1362 N N . GLN A 1 175 ? 2.681 -3.725 3.268 1.00 95.81 175 GLN A N 1
ATOM 1363 C CA . GLN A 1 175 ? 2.438 -4.184 1.893 1.00 95.81 175 GLN A CA 1
ATOM 1364 C C . GLN A 1 175 ? 2.421 -3.028 0.890 1.00 95.81 175 GLN A C 1
ATOM 1366 O O . GLN A 1 175 ? 2.958 -3.158 -0.213 1.00 95.81 175 GLN A O 1
ATOM 1371 N N . ARG A 1 176 ? 1.826 -1.886 1.258 1.00 93.81 176 ARG A N 1
ATOM 1372 C CA . ARG A 1 176 ? 1.831 -0.698 0.401 1.00 93.81 176 ARG A CA 1
ATOM 1373 C C . ARG A 1 176 ? 3.252 -0.192 0.173 1.00 93.81 176 ARG A C 1
ATOM 1375 O O . ARG A 1 176 ? 3.632 0.018 -0.975 1.00 93.81 176 ARG A O 1
ATOM 1382 N N . ILE A 1 177 ? 4.039 -0.046 1.240 1.00 94.56 177 ILE A N 1
ATOM 1383 C CA . ILE A 1 177 ? 5.437 0.405 1.160 1.00 94.56 177 ILE A CA 1
ATOM 1384 C C . ILE A 1 177 ? 6.264 -0.542 0.283 1.00 94.56 177 ILE A C 1
ATOM 1386 O O . ILE A 1 177 ? 7.068 -0.087 -0.538 1.00 94.56 177 ILE A O 1
ATOM 1390 N N . GLN A 1 178 ? 6.055 -1.854 0.425 1.00 97.06 178 GLN A N 1
ATOM 1391 C CA . GLN A 1 178 ? 6.709 -2.851 -0.416 1.00 97.06 178 GLN A CA 1
ATOM 1392 C C . GLN A 1 178 ? 6.373 -2.642 -1.901 1.00 97.06 178 GLN A C 1
ATOM 1394 O O . GLN A 1 178 ? 7.287 -2.535 -2.721 1.00 97.06 178 GLN A O 1
ATOM 1399 N N . LEU A 1 179 ? 5.087 -2.532 -2.248 1.00 94.56 179 LEU A N 1
ATOM 1400 C CA . LEU A 1 179 ? 4.644 -2.327 -3.631 1.00 94.56 179 LEU A CA 1
ATOM 1401 C C . LEU A 1 179 ? 5.173 -1.019 -4.227 1.00 94.56 179 LEU A C 1
ATOM 1403 O O . LEU A 1 179 ? 5.642 -1.016 -5.364 1.00 94.56 179 LEU A O 1
ATOM 1407 N N . ASP A 1 180 ? 5.147 0.078 -3.470 1.00 91.75 180 ASP A N 1
ATOM 1408 C CA . ASP A 1 180 ? 5.661 1.372 -3.930 1.00 91.75 180 ASP A CA 1
ATOM 1409 C C . ASP A 1 180 ? 7.177 1.312 -4.189 1.00 91.75 180 ASP A C 1
ATOM 1411 O O . ASP A 1 180 ? 7.682 1.888 -5.161 1.00 91.75 180 ASP A O 1
ATOM 1415 N N . THR A 1 181 ? 7.907 0.555 -3.367 1.00 95.25 181 THR A N 1
ATOM 1416 C CA . THR A 1 181 ? 9.345 0.313 -3.545 1.00 95.25 181 THR A CA 1
ATOM 1417 C C . THR A 1 181 ? 9.616 -0.502 -4.810 1.00 95.25 181 THR A C 1
ATOM 1419 O O . THR A 1 181 ? 10.445 -0.113 -5.636 1.00 95.25 181 THR A O 1
ATOM 1422 N N . GLU A 1 182 ? 8.900 -1.612 -5.003 1.00 96.50 182 GLU A N 1
ATOM 1423 C CA . GLU A 1 182 ? 9.020 -2.458 -6.196 1.00 96.50 182 GLU A CA 1
ATOM 1424 C C . GLU A 1 182 ? 8.660 -1.687 -7.474 1.00 96.50 182 GLU A C 1
ATOM 1426 O O . GLU A 1 182 ? 9.405 -1.722 -8.459 1.00 96.50 182 GLU A O 1
ATOM 1431 N N . PHE A 1 183 ? 7.577 -0.910 -7.440 1.00 92.31 183 PHE A N 1
ATOM 1432 C CA . PHE A 1 183 ? 7.151 -0.061 -8.549 1.00 92.31 183 PHE A CA 1
ATOM 1433 C C . PHE A 1 183 ? 8.195 1.006 -8.896 1.00 92.31 183 PHE A C 1
ATOM 1435 O O . PHE A 1 183 ? 8.524 1.201 -10.070 1.00 92.31 183 PHE A O 1
ATOM 1442 N N . THR A 1 184 ? 8.763 1.668 -7.886 1.00 91.19 184 THR A N 1
ATOM 1443 C CA . THR A 1 184 ? 9.829 2.663 -8.073 1.00 91.19 184 THR A CA 1
ATOM 1444 C C . THR A 1 184 ? 11.068 2.026 -8.700 1.00 91.19 184 THR A C 1
ATOM 1446 O O . THR A 1 184 ? 11.632 2.567 -9.655 1.00 91.19 184 THR A O 1
ATOM 1449 N N . ASN A 1 185 ? 11.456 0.836 -8.236 1.00 96.31 185 ASN A N 1
ATOM 1450 C CA . ASN A 1 185 ? 12.575 0.081 -8.797 1.00 96.31 185 ASN A CA 1
ATOM 1451 C C . ASN A 1 185 ? 12.337 -0.281 -10.270 1.00 96.31 185 ASN A C 1
ATOM 1453 O O . ASN A 1 185 ? 13.225 -0.084 -11.103 1.00 96.31 185 ASN A O 1
ATOM 1457 N N . MET A 1 186 ? 11.132 -0.742 -10.618 1.00 95.88 186 MET A N 1
ATOM 1458 C CA . MET A 1 186 ? 10.757 -1.019 -12.008 1.00 95.88 186 MET A CA 1
ATOM 1459 C C . MET A 1 186 ? 10.794 0.241 -12.876 1.00 95.88 186 MET A C 1
ATOM 1461 O O . MET A 1 186 ? 11.335 0.209 -13.983 1.00 95.88 186 MET A O 1
ATOM 1465 N N . CYS A 1 187 ? 10.263 1.362 -12.382 1.00 91.81 187 CYS A N 1
ATOM 1466 C CA . CYS A 1 187 ? 10.309 2.641 -13.087 1.00 91.81 187 CYS A CA 1
ATOM 1467 C C . CYS A 1 187 ? 11.751 3.069 -13.381 1.00 91.81 187 CYS A C 1
ATOM 1469 O O . CYS A 1 187 ? 12.067 3.424 -14.520 1.00 91.81 187 CYS A O 1
ATOM 1471 N N . ASN A 1 188 ? 12.635 2.979 -12.386 1.00 94.75 188 ASN A N 1
ATOM 1472 C CA . ASN A 1 188 ? 14.055 3.293 -12.539 1.00 94.75 188 ASN A CA 1
ATOM 1473 C C . ASN A 1 188 ? 14.722 2.374 -13.571 1.00 94.75 188 ASN A C 1
ATOM 1475 O O . ASN A 1 188 ? 15.384 2.859 -14.489 1.00 94.75 188 ASN A O 1
ATOM 1479 N N . HIS A 1 189 ? 14.460 1.066 -13.502 1.00 97.19 189 HIS A N 1
ATOM 1480 C CA . HIS A 1 189 ? 14.991 0.100 -14.462 1.00 97.19 189 HIS A CA 1
ATOM 1481 C C . HIS A 1 189 ? 14.546 0.398 -15.904 1.00 97.19 189 HIS A C 1
ATOM 1483 O O . HIS A 1 189 ? 15.354 0.382 -16.833 1.00 97.19 189 HIS A O 1
ATOM 1489 N N . VAL A 1 190 ? 13.271 0.748 -16.106 1.00 97.06 190 VAL A N 1
ATOM 1490 C CA . VAL A 1 190 ? 12.747 1.149 -17.422 1.00 97.06 190 VAL A CA 1
ATOM 1491 C C . VAL A 1 190 ? 13.411 2.435 -17.921 1.00 97.06 190 VAL A C 1
ATOM 1493 O O . VAL A 1 190 ? 13.706 2.552 -19.113 1.00 97.06 190 VAL A O 1
ATOM 1496 N N . GLN A 1 191 ? 13.664 3.409 -17.044 1.00 95.31 191 GLN A N 1
ATOM 1497 C CA . GLN A 1 191 ? 14.365 4.641 -17.419 1.00 95.31 191 GLN A CA 1
ATOM 1498 C C . GLN A 1 191 ? 15.821 4.379 -17.815 1.00 95.31 191 GLN A C 1
ATOM 1500 O O . GLN A 1 191 ? 16.295 4.949 -18.805 1.00 95.31 191 GLN A O 1
ATOM 1505 N N . ASP A 1 192 ? 16.502 3.480 -17.109 1.00 97.44 192 ASP A N 1
ATOM 1506 C CA . ASP A 1 192 ? 17.858 3.045 -17.436 1.00 97.44 192 ASP A CA 1
ATOM 1507 C C . ASP A 1 192 ? 17.901 2.341 -18.799 1.00 97.44 192 ASP A C 1
ATOM 1509 O O . ASP A 1 192 ? 18.653 2.761 -19.681 1.00 97.44 192 ASP A O 1
ATOM 1513 N N . LEU A 1 193 ? 17.002 1.381 -19.043 1.00 98.31 193 LEU A N 1
ATOM 1514 C CA . LEU A 1 193 ? 16.865 0.722 -20.347 1.00 98.31 193 LEU A CA 1
ATOM 1515 C C . LEU A 1 193 ? 16.560 1.719 -21.473 1.00 98.31 193 LEU A C 1
ATOM 1517 O O . LEU A 1 193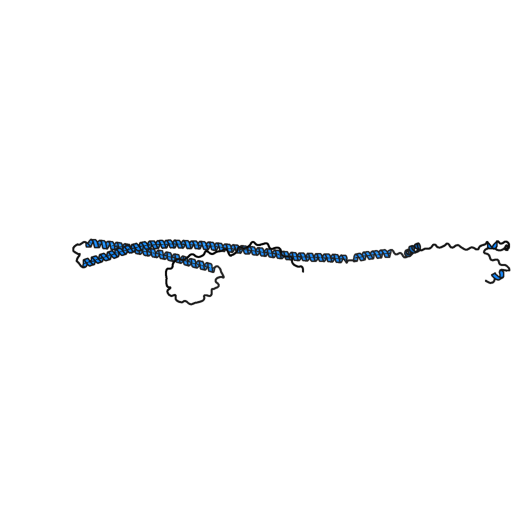 ? 17.127 1.631 -22.562 1.00 98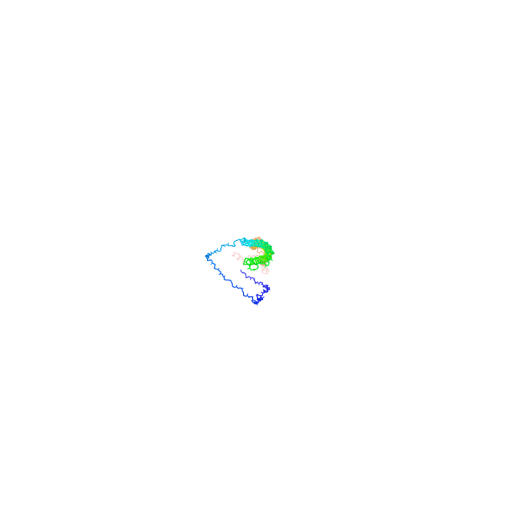.31 193 LEU A O 1
ATOM 1521 N N . ARG A 1 194 ? 15.699 2.715 -21.230 1.00 97.31 194 ARG A N 1
ATOM 1522 C CA . ARG A 1 194 ? 15.417 3.791 -22.198 1.00 97.31 194 ARG A CA 1
ATOM 1523 C C . ARG A 1 194 ? 16.645 4.649 -22.487 1.00 97.31 194 ARG A C 1
ATOM 1525 O O . ARG A 1 194 ? 16.784 5.153 -23.606 1.00 97.31 194 ARG A O 1
ATOM 1532 N N . ARG A 1 195 ? 17.498 4.895 -21.492 1.00 98.06 195 ARG A N 1
ATOM 1533 C CA . ARG A 1 195 ? 18.754 5.637 -21.661 1.00 98.06 195 ARG A CA 1
ATOM 1534 C C . ARG A 1 195 ? 19.742 4.821 -22.493 1.00 98.06 195 ARG A C 1
ATOM 1536 O O . ARG A 1 195 ? 20.301 5.358 -23.452 1.00 98.06 195 ARG A O 1
ATOM 1543 N N . ASP A 1 196 ? 19.875 3.535 -22.196 1.00 98.12 196 ASP A N 1
ATOM 1544 C CA . ASP A 1 196 ? 20.764 2.624 -22.916 1.00 98.12 196 ASP A CA 1
ATOM 1545 C C . ASP A 1 196 ? 20.308 2.412 -24.359 1.00 98.12 196 ASP A C 1
ATOM 1547 O O . ASP A 1 196 ? 21.103 2.567 -25.287 1.00 98.12 196 ASP A O 1
ATOM 1551 N N . TYR A 1 197 ? 19.013 2.191 -24.585 1.00 98.44 197 TYR A N 1
ATOM 1552 C CA . TYR A 1 197 ? 18.441 2.104 -25.928 1.00 98.44 197 TYR A CA 1
ATOM 1553 C C . TYR A 1 197 ? 18.753 3.356 -26.757 1.00 98.44 197 TYR A C 1
ATOM 1555 O O . TYR A 1 197 ? 19.259 3.256 -27.874 1.00 98.44 197 TYR A O 1
ATOM 1563 N N . ARG A 1 198 ? 18.534 4.556 -26.196 1.00 98.31 198 ARG A N 1
ATOM 1564 C CA . ARG A 1 198 ? 18.858 5.825 -26.873 1.00 98.31 198 ARG A CA 1
ATOM 1565 C C . ARG A 1 198 ? 20.352 5.951 -27.187 1.00 98.31 198 ARG A C 1
ATOM 1567 O O . ARG A 1 198 ? 20.708 6.474 -28.244 1.00 98.31 198 ARG A O 1
ATOM 1574 N N . LYS A 1 199 ? 21.230 5.469 -26.304 1.00 98.19 199 LYS A N 1
ATOM 1575 C CA . LYS A 1 199 ? 22.683 5.434 -26.534 1.00 98.19 199 LYS A CA 1
ATOM 1576 C C . LYS A 1 199 ? 23.042 4.495 -27.691 1.00 98.19 199 LYS A C 1
ATOM 1578 O O . LYS A 1 199 ? 23.782 4.902 -28.589 1.00 98.19 199 LYS A O 1
ATOM 1583 N N . HIS A 1 200 ? 22.496 3.281 -27.705 1.00 97.94 200 HIS A N 1
ATOM 1584 C CA . HIS A 1 200 ? 22.726 2.300 -28.770 1.00 97.94 200 HIS A CA 1
ATOM 1585 C C . HIS A 1 200 ? 22.163 2.751 -30.121 1.00 97.94 200 HIS A C 1
ATOM 1587 O O . HIS A 1 200 ? 22.824 2.571 -31.147 1.00 97.94 200 HIS A O 1
ATOM 1593 N N . LEU A 1 201 ? 20.998 3.402 -30.127 1.00 98.19 201 LEU A N 1
ATOM 1594 C CA . LEU A 1 201 ? 20.399 3.980 -31.328 1.00 98.19 201 LEU A CA 1
ATOM 1595 C C . LEU A 1 201 ? 21.344 5.002 -31.978 1.00 98.19 201 LEU A C 1
ATOM 1597 O O . LEU A 1 201 ? 21.725 4.834 -33.134 1.00 98.19 201 LEU A O 1
ATOM 1601 N N . ARG A 1 202 ? 21.828 5.985 -31.205 1.00 98.00 202 ARG A N 1
ATOM 1602 C CA . ARG A 1 202 ? 22.781 7.004 -31.688 1.00 98.00 202 ARG A CA 1
ATOM 1603 C C . ARG A 1 202 ? 24.084 6.392 -32.210 1.00 98.00 202 ARG A C 1
ATOM 1605 O O . ARG A 1 202 ? 24.626 6.845 -33.218 1.00 98.00 202 ARG A O 1
ATOM 1612 N N . ALA A 1 203 ? 24.606 5.366 -31.534 1.00 97.62 203 ALA A N 1
ATOM 1613 C CA . ALA A 1 203 ? 25.815 4.666 -31.972 1.00 97.62 203 ALA A CA 1
ATOM 1614 C C . ALA A 1 203 ? 25.605 3.948 -33.317 1.00 97.62 203 ALA A C 1
ATOM 1616 O O . ALA A 1 203 ? 26.454 4.035 -34.209 1.00 97.62 203 ALA A O 1
ATOM 1617 N N . THR A 1 204 ? 24.451 3.298 -33.483 1.00 97.38 204 THR A N 1
ATOM 1618 C CA . THR A 1 204 ? 24.068 2.598 -34.717 1.00 97.38 204 THR A CA 1
ATOM 1619 C C . THR A 1 204 ? 23.882 3.578 -35.872 1.00 97.38 204 THR A C 1
ATOM 1621 O O . THR A 1 204 ? 24.426 3.363 -36.955 1.00 97.38 204 THR A O 1
ATOM 1624 N N . GLU A 1 205 ? 23.193 4.698 -35.643 1.00 98.00 205 GLU A N 1
ATOM 1625 C CA . GLU A 1 205 ? 23.031 5.770 -36.631 1.00 98.00 205 GLU A CA 1
ATOM 1626 C C . GLU A 1 205 ? 24.381 6.341 -37.078 1.00 98.00 205 GLU A C 1
ATOM 1628 O O . GLU A 1 205 ? 24.622 6.500 -38.277 1.00 98.00 205 GLU A O 1
ATOM 1633 N N . LYS A 1 206 ? 25.298 6.587 -36.131 1.00 97.38 206 LYS A N 1
ATOM 1634 C CA . LYS A 1 206 ? 26.658 7.053 -36.432 1.00 97.38 206 LYS A CA 1
ATOM 1635 C C . LYS A 1 206 ? 27.421 6.043 -37.291 1.00 97.38 206 LYS A C 1
ATOM 1637 O O . LYS A 1 206 ? 28.033 6.436 -38.281 1.00 97.38 206 LYS A O 1
ATOM 1642 N N . CYS A 1 207 ? 27.369 4.756 -36.948 1.00 96.31 207 CYS A N 1
ATOM 1643 C CA . CYS A 1 207 ? 28.007 3.697 -37.732 1.00 96.31 207 CYS A CA 1
ATOM 1644 C C . CYS A 1 207 ? 27.429 3.619 -39.155 1.00 96.31 207 CYS A C 1
ATOM 1646 O O . CYS A 1 207 ? 28.186 3.632 -40.128 1.00 96.31 207 CYS A O 1
ATOM 1648 N N . ARG A 1 208 ? 26.094 3.641 -39.283 1.00 97.38 208 ARG A N 1
ATOM 1649 C CA . ARG A 1 208 ? 25.386 3.642 -40.571 1.00 97.38 208 ARG A CA 1
ATOM 1650 C C . ARG A 1 208 ? 25.816 4.819 -41.450 1.00 97.38 208 ARG A C 1
ATOM 1652 O O . ARG A 1 208 ? 26.125 4.620 -42.623 1.00 97.38 208 ARG A O 1
ATOM 1659 N N . ASN A 1 209 ? 25.874 6.027 -40.887 1.00 96.75 209 ASN A N 1
ATOM 1660 C CA . ASN A 1 209 ? 26.296 7.233 -41.605 1.00 96.75 209 ASN A CA 1
ATOM 1661 C C . ASN A 1 209 ? 27.762 7.148 -42.062 1.00 96.75 209 ASN A C 1
ATOM 1663 O O . ASN A 1 209 ? 28.075 7.493 -43.202 1.00 96.75 209 ASN A O 1
ATOM 1667 N N . THR A 1 210 ? 28.658 6.637 -41.211 1.00 97.19 210 THR A N 1
ATOM 1668 C CA . THR A 1 210 ? 30.064 6.410 -41.576 1.00 97.19 210 THR A CA 1
ATOM 1669 C C . THR A 1 210 ? 30.182 5.418 -42.732 1.00 97.19 210 THR A C 1
ATOM 1671 O O . THR A 1 210 ? 30.848 5.725 -43.721 1.00 97.19 210 THR A O 1
ATOM 1674 N N . LEU A 1 211 ? 29.498 4.272 -42.663 1.00 95.56 211 LEU A N 1
ATOM 1675 C CA . LEU A 1 211 ? 29.510 3.261 -43.724 1.00 95.56 211 LEU A CA 1
ATOM 1676 C C . LEU A 1 211 ? 28.979 3.823 -45.048 1.00 95.56 211 LEU A C 1
ATOM 1678 O O . LEU A 1 211 ? 29.611 3.656 -46.090 1.00 95.56 211 LEU A O 1
ATOM 1682 N N . GLN A 1 212 ? 27.870 4.565 -45.003 1.00 96.19 212 GLN A N 1
ATOM 1683 C CA . GLN A 1 212 ? 27.318 5.246 -46.174 1.00 96.19 212 GLN A CA 1
ATOM 1684 C C . GLN A 1 212 ? 28.332 6.221 -46.796 1.00 96.19 212 GLN A C 1
ATOM 1686 O O . GLN A 1 212 ? 28.501 6.239 -48.017 1.00 96.19 212 GLN A O 1
ATOM 1691 N N . SER A 1 213 ? 29.057 6.988 -45.973 1.00 95.44 213 SER A N 1
ATOM 1692 C CA . SER A 1 213 ? 30.093 7.908 -46.458 1.00 95.44 213 SER A CA 1
ATOM 1693 C C . SER A 1 213 ? 31.282 7.181 -47.104 1.00 95.44 213 SER A C 1
ATOM 1695 O O . SER A 1 213 ? 31.801 7.638 -48.123 1.00 95.44 213 SER A O 1
ATOM 1697 N N . LEU A 1 214 ? 31.693 6.029 -46.559 1.00 94.88 214 LEU A N 1
ATOM 1698 C CA . LEU A 1 214 ? 32.771 5.208 -47.116 1.00 94.88 214 LEU A CA 1
ATOM 1699 C C . LEU A 1 214 ? 32.370 4.604 -48.463 1.00 94.88 214 LEU A C 1
ATOM 1701 O O . LEU A 1 214 ? 33.143 4.687 -49.414 1.00 94.88 214 LEU A O 1
ATOM 1705 N N . HIS A 1 215 ? 31.146 4.084 -48.580 1.00 93.44 215 HIS A N 1
ATOM 1706 C CA . HIS A 1 215 ? 30.617 3.584 -49.851 1.00 93.44 215 HIS A CA 1
ATOM 1707 C C . HIS A 1 215 ? 30.601 4.674 -50.935 1.00 93.44 215 HIS A C 1
ATOM 1709 O O . HIS A 1 215 ? 31.022 4.429 -52.065 1.00 93.44 215 HIS A O 1
ATOM 1715 N N . GLN A 1 216 ? 30.183 5.899 -50.596 1.00 93.44 216 GLN A N 1
ATOM 1716 C CA . GLN A 1 216 ? 30.211 7.028 -51.534 1.00 93.44 216 GLN A CA 1
ATOM 1717 C C . GLN A 1 216 ? 31.637 7.419 -51.945 1.00 93.44 216 GLN A C 1
ATOM 1719 O O . GLN A 1 216 ? 31.884 7.690 -53.121 1.00 93.44 216 GLN A O 1
ATOM 1724 N N . LYS A 1 217 ? 32.588 7.440 -51.000 1.00 93.81 217 LYS A N 1
ATOM 1725 C CA . LYS A 1 217 ? 34.004 7.709 -51.298 1.00 93.81 217 LYS A CA 1
ATOM 1726 C C . LYS A 1 217 ? 34.595 6.645 -52.222 1.00 93.81 217 LYS A C 1
ATOM 1728 O O . LYS A 1 217 ? 35.249 7.004 -53.197 1.00 93.81 217 LYS A O 1
ATOM 1733 N N . GLN A 1 218 ? 34.312 5.368 -51.967 1.00 92.50 218 GLN A N 1
ATOM 1734 C CA . GLN A 1 218 ? 34.780 4.268 -52.809 1.00 92.50 218 GLN A CA 1
ATOM 1735 C C . GLN A 1 218 ? 34.212 4.356 -54.228 1.00 92.50 218 GLN A C 1
ATOM 1737 O O . GLN A 1 218 ? 34.951 4.182 -55.193 1.00 92.50 218 GLN A O 1
ATOM 1742 N N . ALA A 1 219 ? 32.921 4.671 -54.375 1.00 92.12 219 ALA A N 1
ATOM 1743 C CA . ALA A 1 219 ? 32.304 4.850 -55.688 1.00 92.12 219 ALA A CA 1
ATOM 1744 C C . ALA A 1 219 ? 32.996 5.963 -56.495 1.00 92.12 219 ALA A C 1
ATOM 1746 O O . ALA A 1 219 ? 33.323 5.763 -57.663 1.00 92.12 219 ALA A O 1
ATOM 1747 N N . LYS A 1 220 ? 33.295 7.102 -55.852 1.00 92.06 220 LYS A N 1
ATOM 1748 C CA . LYS A 1 220 ? 34.047 8.201 -56.477 1.00 92.06 220 LYS A CA 1
ATOM 1749 C C . LYS A 1 220 ? 35.476 7.792 -56.849 1.00 92.06 220 LYS A C 1
ATOM 1751 O O . LYS A 1 220 ? 35.912 8.093 -57.953 1.00 92.06 220 LYS A O 1
ATOM 1756 N N . ALA A 1 221 ? 36.192 7.094 -55.964 1.00 91.94 221 ALA A N 1
ATOM 1757 C CA . ALA A 1 221 ? 37.553 6.623 -56.235 1.00 91.94 221 ALA A CA 1
ATOM 1758 C C . ALA A 1 221 ? 37.600 5.653 -57.429 1.00 91.94 221 ALA A C 1
ATOM 1760 O O . ALA A 1 221 ? 38.444 5.797 -58.311 1.00 91.94 221 ALA A O 1
ATOM 1761 N N . ASN A 1 222 ? 36.645 4.721 -57.501 1.00 92.38 222 ASN A N 1
ATOM 1762 C CA . ASN A 1 222 ? 36.519 3.789 -58.620 1.00 92.38 222 ASN A CA 1
ATOM 1763 C C . ASN A 1 222 ? 36.255 4.517 -59.950 1.00 92.38 222 ASN A C 1
ATOM 1765 O O . ASN A 1 222 ? 36.802 4.123 -60.977 1.00 92.38 222 ASN A O 1
ATOM 1769 N N . GLU A 1 223 ? 35.438 5.574 -59.945 1.00 93.19 223 GLU A N 1
ATOM 1770 C CA . GLU A 1 223 ? 35.153 6.371 -61.146 1.00 93.19 223 GLU A CA 1
ATOM 1771 C C . GLU A 1 223 ? 36.376 7.161 -61.633 1.00 93.19 223 GLU A C 1
ATOM 1773 O O . GLU A 1 223 ? 36.657 7.222 -62.835 1.00 93.19 223 GLU A O 1
ATOM 1778 N N . VAL A 1 224 ? 37.154 7.715 -60.698 1.00 93.31 224 VAL A N 1
ATOM 1779 C CA . VAL A 1 224 ? 38.425 8.384 -61.007 1.00 93.31 224 VAL A CA 1
ATOM 1780 C C . VAL A 1 224 ? 39.416 7.401 -61.630 1.00 93.31 224 VAL A C 1
ATOM 1782 O O . VAL A 1 224 ? 40.026 7.724 -62.651 1.00 93.31 224 VAL A O 1
ATOM 1785 N N . GLU A 1 225 ? 39.544 6.192 -61.080 1.00 93.31 225 GLU A N 1
ATOM 1786 C CA . GLU A 1 225 ? 40.459 5.182 -61.620 1.00 93.31 225 GLU A CA 1
ATOM 1787 C C . GLU A 1 225 ? 40.022 4.698 -63.012 1.00 93.31 225 GLU A C 1
ATOM 1789 O O . GLU A 1 225 ? 40.838 4.631 -63.930 1.00 93.31 225 GLU A O 1
ATOM 1794 N N . ARG A 1 226 ? 38.718 4.474 -63.236 1.00 92.62 226 ARG A N 1
ATOM 1795 C CA . ARG A 1 226 ? 38.179 4.173 -64.578 1.00 92.62 226 ARG A CA 1
ATOM 1796 C C . ARG A 1 226 ? 38.510 5.270 -65.585 1.00 92.62 226 ARG A C 1
ATOM 1798 O O . ARG A 1 226 ? 38.958 4.980 -66.696 1.00 92.62 226 ARG A O 1
ATOM 1805 N N . SER A 1 227 ? 38.324 6.528 -65.190 1.00 93.50 227 SER A N 1
ATOM 1806 C CA . SER A 1 227 ? 38.648 7.689 -66.023 1.00 93.50 227 SER A CA 1
ATOM 1807 C C . SER A 1 227 ? 40.145 7.764 -66.340 1.00 93.50 227 SER A C 1
ATOM 1809 O O . SER A 1 227 ? 40.527 8.080 -67.470 1.00 93.50 227 SER A O 1
ATOM 1811 N N . ARG A 1 228 ? 41.004 7.429 -65.370 1.00 95.25 228 ARG A N 1
ATOM 1812 C CA . ARG A 1 228 ? 42.460 7.365 -65.543 1.00 95.25 228 ARG A CA 1
ATOM 1813 C C . ARG A 1 228 ? 42.867 6.274 -66.533 1.00 95.25 228 ARG A C 1
ATOM 1815 O O . ARG A 1 228 ? 43.642 6.566 -67.443 1.00 95.25 228 ARG A O 1
ATOM 1822 N N . ILE A 1 229 ? 42.327 5.061 -66.400 1.00 94.94 229 ILE A N 1
ATOM 1823 C CA . ILE A 1 229 ? 42.593 3.944 -67.321 1.00 94.94 229 ILE A CA 1
ATOM 1824 C C . ILE A 1 229 ? 42.154 4.312 -68.741 1.00 94.94 229 ILE A C 1
ATOM 1826 O O . ILE A 1 229 ? 42.937 4.167 -69.677 1.00 94.94 229 ILE A O 1
ATOM 1830 N N . LYS A 1 230 ? 40.944 4.867 -68.908 1.00 94.75 230 LYS A N 1
ATOM 1831 C CA . LYS A 1 230 ? 40.443 5.309 -70.220 1.00 94.75 230 LYS A CA 1
ATOM 1832 C C . LYS A 1 230 ? 41.371 6.337 -70.868 1.00 94.75 230 LYS A C 1
ATOM 1834 O O . LYS A 1 230 ? 41.672 6.220 -72.052 1.00 94.75 230 LYS A O 1
ATOM 1839 N N . ARG A 1 231 ? 41.846 7.324 -70.097 1.00 94.75 231 ARG A N 1
ATOM 1840 C CA . ARG A 1 231 ? 42.815 8.320 -70.579 1.00 94.75 231 ARG A CA 1
ATOM 1841 C C . ARG A 1 231 ? 44.133 7.668 -71.000 1.00 94.75 231 ARG A C 1
ATOM 1843 O O . ARG A 1 231 ? 44.667 8.046 -72.033 1.00 94.75 231 ARG A O 1
ATOM 1850 N N . ASN A 1 232 ? 44.645 6.711 -70.225 1.00 95.62 232 ASN A N 1
ATOM 1851 C CA . ASN A 1 232 ? 45.882 6.002 -70.556 1.00 95.62 232 ASN A CA 1
ATOM 1852 C C . ASN A 1 232 ? 45.744 5.236 -71.881 1.00 95.62 232 ASN A C 1
ATOM 1854 O O . ASN A 1 232 ? 46.542 5.455 -72.784 1.00 95.62 232 ASN A O 1
ATOM 1858 N N . ILE A 1 233 ? 44.684 4.433 -72.030 1.00 95.31 233 ILE A N 1
ATOM 1859 C CA . ILE A 1 233 ? 44.410 3.683 -73.266 1.00 95.31 233 ILE A CA 1
ATOM 1860 C C . ILE A 1 233 ? 44.280 4.631 -74.462 1.00 95.31 233 ILE A C 1
ATOM 1862 O O . ILE A 1 233 ? 44.875 4.379 -75.505 1.00 95.31 233 ILE A O 1
ATOM 1866 N N . LEU A 1 234 ? 43.543 5.738 -74.312 1.00 94.69 234 LEU A N 1
ATOM 1867 C CA . LEU A 1 234 ? 43.422 6.737 -75.375 1.00 94.69 234 LEU A CA 1
ATOM 1868 C C . LEU A 1 234 ? 44.785 7.347 -75.735 1.00 94.69 234 LEU A C 1
ATOM 1870 O O . LEU A 1 234 ? 45.074 7.523 -76.910 1.00 94.69 234 LEU A O 1
ATOM 1874 N N . GLY A 1 235 ? 45.634 7.621 -74.742 1.00 93.19 235 GLY A N 1
ATOM 1875 C CA . GLY A 1 235 ? 46.999 8.097 -74.965 1.00 93.19 235 GLY A CA 1
ATOM 1876 C C . GLY A 1 235 ? 47.864 7.090 -75.728 1.00 93.19 235 GLY A C 1
ATOM 1877 O O . GLY A 1 235 ? 48.531 7.473 -76.684 1.00 93.19 235 GLY A O 1
ATOM 1878 N N . GLN A 1 236 ? 47.807 5.805 -75.361 1.00 92.25 236 GLN A N 1
ATOM 1879 C CA . GLN A 1 236 ? 48.503 4.738 -76.090 1.00 92.25 236 GLN A CA 1
ATOM 1880 C C . GLN A 1 236 ? 48.008 4.636 -77.535 1.00 92.25 236 GLN A C 1
ATOM 1882 O O . GLN A 1 236 ? 48.816 4.601 -78.455 1.00 92.25 236 GLN A O 1
ATOM 1887 N N . TYR A 1 237 ? 46.690 4.656 -77.742 1.00 91.56 237 TYR A N 1
ATOM 1888 C CA . TYR A 1 237 ? 46.090 4.632 -79.074 1.00 91.56 237 TYR A CA 1
ATOM 1889 C C . TYR A 1 237 ? 46.551 5.814 -79.937 1.00 91.56 237 TYR A C 1
ATOM 1891 O O . TYR A 1 237 ? 46.990 5.607 -81.065 1.00 91.56 237 TYR A O 1
ATOM 1899 N N . CYS A 1 238 ? 46.517 7.039 -79.399 1.00 90.69 238 CYS A N 1
ATOM 1900 C CA . CYS A 1 238 ? 47.023 8.216 -80.104 1.00 90.69 238 CYS A CA 1
ATOM 1901 C C . CYS A 1 238 ? 48.510 8.077 -80.448 1.00 90.69 238 CYS A C 1
ATOM 1903 O O . CYS A 1 238 ? 48.897 8.417 -81.557 1.00 90.69 238 CYS A O 1
ATOM 1905 N N . SER A 1 239 ? 49.328 7.534 -79.541 1.00 88.06 239 SER A N 1
ATOM 1906 C CA . SER A 1 239 ? 50.748 7.283 -79.811 1.00 88.06 239 SER A CA 1
ATOM 1907 C C . SER A 1 239 ? 50.969 6.233 -80.904 1.00 88.06 239 SER A C 1
ATOM 1909 O O . SER A 1 239 ? 51.914 6.367 -81.669 1.00 88.06 239 SER A O 1
ATOM 1911 N N . CYS A 1 240 ? 50.126 5.200 -81.002 1.00 85.94 240 CYS A N 1
ATOM 1912 C CA . CYS A 1 240 ? 50.201 4.215 -82.087 1.00 85.94 240 CYS A CA 1
ATOM 1913 C C . CYS A 1 240 ? 49.781 4.790 -83.447 1.00 85.94 240 CYS A C 1
ATOM 1915 O O . CYS A 1 240 ? 50.231 4.295 -84.476 1.00 85.94 240 CYS A O 1
ATOM 1917 N N . LEU A 1 241 ? 48.906 5.799 -83.452 1.00 85.00 241 LEU A N 1
ATOM 1918 C CA . LEU A 1 241 ? 48.501 6.524 -84.658 1.00 85.00 241 LEU A CA 1
ATOM 1919 C C . LEU A 1 241 ? 49.436 7.681 -85.018 1.00 85.00 241 LEU A C 1
ATOM 1921 O O . LEU A 1 241 ? 49.273 8.285 -86.079 1.00 85.00 241 LEU A O 1
ATOM 1925 N N . ASP A 1 242 ? 50.386 8.015 -84.148 1.00 86.88 242 ASP A N 1
ATOM 1926 C CA . ASP A 1 242 ? 51.381 9.041 -84.416 1.00 86.88 242 ASP A CA 1
ATOM 1927 C C . ASP A 1 242 ? 52.451 8.490 -85.364 1.00 86.88 242 ASP A C 1
ATOM 1929 O O . ASP A 1 242 ? 53.551 8.091 -84.980 1.00 86.88 242 ASP A O 1
ATOM 1933 N N . TYR A 1 243 ? 52.092 8.441 -86.645 1.00 84.88 243 TYR A N 1
ATOM 1934 C CA . TYR A 1 243 ? 52.983 8.033 -87.725 1.00 84.88 243 TYR A CA 1
ATOM 1935 C C . TYR A 1 243 ? 53.993 9.121 -88.096 1.00 84.88 243 TYR A C 1
ATOM 1937 O O . TYR A 1 243 ? 54.765 8.907 -89.024 1.00 84.88 243 TYR A O 1
ATOM 1945 N N . THR A 1 244 ? 54.012 10.270 -87.410 1.00 83.38 244 THR A N 1
ATOM 1946 C CA . THR A 1 244 ? 54.891 11.401 -87.747 1.00 83.38 244 THR A CA 1
ATOM 1947 C C . THR A 1 244 ? 56.344 10.952 -87.812 1.00 83.38 244 THR A C 1
ATOM 1949 O O . THR A 1 244 ? 57.000 11.156 -88.828 1.00 83.38 244 THR A O 1
ATOM 1952 N N . LYS A 1 245 ? 56.804 10.212 -86.797 1.00 81.69 245 LYS A N 1
ATOM 1953 C CA . LYS A 1 245 ? 58.169 9.679 -86.764 1.00 81.69 245 LYS A CA 1
ATOM 1954 C C . LYS A 1 245 ? 58.435 8.648 -87.867 1.00 81.69 245 LYS A C 1
ATOM 1956 O O . LYS A 1 245 ? 59.494 8.660 -88.477 1.00 81.69 245 LYS A O 1
ATOM 1961 N N . LEU A 1 246 ? 57.462 7.780 -88.160 1.00 84.88 246 LEU A N 1
ATOM 1962 C CA . LEU A 1 246 ? 57.583 6.800 -89.247 1.00 84.88 246 LEU A CA 1
ATOM 1963 C C . LEU A 1 246 ? 57.693 7.489 -90.616 1.00 84.88 246 LEU A C 1
ATOM 1965 O O . LEU A 1 246 ? 58.476 7.057 -91.462 1.00 84.88 246 LEU A O 1
ATOM 1969 N N . TYR A 1 247 ? 56.913 8.551 -90.836 1.00 86.38 247 TYR A N 1
ATOM 1970 C CA . TYR A 1 247 ? 57.000 9.369 -92.040 1.00 86.38 247 TYR A CA 1
ATOM 1971 C C . TYR A 1 247 ? 58.346 10.090 -92.116 1.00 86.38 247 TYR A C 1
ATOM 1973 O O . TYR A 1 247 ? 58.990 10.008 -93.158 1.00 86.38 247 TYR A O 1
ATOM 1981 N N . GLU A 1 248 ? 58.794 10.734 -91.035 1.00 86.50 248 GLU A N 1
ATOM 1982 C CA . GLU A 1 248 ? 60.114 11.378 -90.954 1.00 86.50 248 GLU A CA 1
ATOM 1983 C C . GLU A 1 248 ? 61.243 10.404 -91.333 1.00 86.50 248 GLU A C 1
ATOM 1985 O O . GLU A 1 248 ? 62.022 10.702 -92.239 1.00 86.50 248 GLU A O 1
ATOM 1990 N N . ASP A 1 249 ? 61.273 9.213 -90.723 1.00 86.50 249 ASP A N 1
ATOM 1991 C CA . ASP A 1 249 ? 62.275 8.177 -91.001 1.00 86.50 249 ASP A CA 1
ATOM 1992 C C . ASP A 1 249 ? 62.207 7.689 -92.467 1.00 86.50 249 ASP A C 1
ATOM 1994 O O . ASP A 1 249 ? 63.231 7.527 -93.132 1.00 86.50 249 ASP A O 1
ATOM 1998 N N . SER A 1 250 ? 60.999 7.491 -93.011 1.00 85.69 250 SER A N 1
ATOM 1999 C CA . SER A 1 250 ? 60.805 7.022 -94.395 1.00 85.69 250 SER A CA 1
ATOM 2000 C C . SER A 1 250 ? 61.236 8.062 -95.433 1.00 85.69 250 SER A C 1
ATOM 2002 O O . SER A 1 250 ? 61.880 7.721 -96.425 1.00 85.69 250 SER A O 1
ATOM 2004 N N . PHE A 1 251 ? 60.899 9.338 -95.218 1.00 88.62 251 PHE A N 1
ATOM 2005 C CA . PHE A 1 251 ? 61.311 10.423 -96.110 1.00 88.62 251 PHE A CA 1
ATOM 2006 C C . PHE A 1 251 ? 62.822 10.663 -96.057 1.00 88.62 251 PHE A C 1
ATOM 2008 O O . PHE A 1 251 ? 63.412 10.967 -97.095 1.00 88.62 251 PHE A O 1
ATOM 2015 N N . ALA A 1 252 ? 63.459 10.476 -94.896 1.00 87.62 252 ALA A N 1
ATOM 2016 C CA . ALA A 1 252 ? 64.915 10.519 -94.783 1.00 87.62 252 ALA A CA 1
ATOM 2017 C C . ALA A 1 252 ? 65.581 9.446 -95.663 1.00 87.62 252 ALA A C 1
ATOM 2019 O O . ALA A 1 252 ? 66.461 9.772 -96.456 1.00 87.62 252 ALA A O 1
ATOM 2020 N N . LEU A 1 253 ? 65.097 8.198 -95.616 1.00 88.25 253 LEU A N 1
ATOM 2021 C CA . LEU A 1 253 ? 65.612 7.105 -96.454 1.00 88.25 253 LEU A CA 1
ATOM 2022 C C . LEU A 1 253 ? 65.438 7.362 -97.959 1.00 88.25 253 LEU A C 1
ATOM 2024 O O . LEU A 1 253 ? 66.346 7.085 -98.742 1.00 88.25 253 LEU A O 1
ATOM 2028 N N . ILE A 1 254 ? 64.280 7.887 -98.378 1.00 85.94 254 ILE A N 1
ATOM 2029 C CA . ILE A 1 254 ? 64.034 8.231 -99.788 1.00 85.94 254 ILE A CA 1
ATOM 2030 C C . ILE A 1 254 ? 65.008 9.320 -100.250 1.00 85.94 254 ILE A C 1
ATOM 2032 O O . ILE A 1 254 ? 65.581 9.205 -101.333 1.00 85.94 254 ILE A O 1
ATOM 2036 N N . ASN A 1 255 ? 65.217 10.358 -99.438 1.00 86.31 255 ASN A N 1
ATOM 2037 C CA . ASN A 1 255 ? 66.159 11.430 -99.759 1.00 86.31 255 ASN A CA 1
ATOM 2038 C C . ASN A 1 255 ? 67.605 10.926 -99.862 1.00 86.31 255 ASN A C 1
ATOM 2040 O O . ASN A 1 255 ? 68.319 11.330 -100.782 1.00 86.31 255 ASN A O 1
ATOM 2044 N N . ASP A 1 256 ? 68.022 10.012 -98.984 1.00 87.00 256 ASP A N 1
ATOM 2045 C CA . ASP A 1 256 ? 69.336 9.366 -99.068 1.00 87.00 256 ASP A CA 1
ATOM 2046 C C . ASP A 1 256 ? 69.491 8.569 -100.372 1.00 87.00 256 ASP A C 1
ATOM 2048 O O . ASP A 1 256 ? 70.496 8.714 -101.066 1.00 87.00 256 ASP A O 1
ATOM 2052 N N . ALA A 1 257 ? 68.488 7.770 -100.754 1.00 80.50 257 ALA A N 1
ATOM 2053 C CA . ALA A 1 257 ? 68.524 6.980 -101.987 1.00 80.50 257 ALA A CA 1
ATOM 2054 C C . ALA A 1 257 ? 68.545 7.857 -103.250 1.00 80.50 257 ALA A C 1
ATOM 2056 O O . ALA A 1 257 ? 69.309 7.590 -104.177 1.00 80.50 257 ALA A O 1
ATOM 2057 N N . LEU A 1 258 ? 67.746 8.928 -103.284 1.00 80.81 258 LEU A N 1
ATOM 2058 C CA . LEU A 1 258 ? 67.753 9.891 -104.390 1.00 80.81 258 LEU A CA 1
ATOM 2059 C C . LEU A 1 258 ? 69.102 10.607 -104.521 1.00 80.81 258 LEU A C 1
ATOM 2061 O O . LEU A 1 258 ? 69.536 10.883 -105.637 1.00 80.81 258 LEU A O 1
ATOM 2065 N N . SER A 1 259 ? 69.785 10.862 -103.403 1.00 79.56 259 SER A N 1
ATOM 2066 C CA . SER A 1 259 ? 71.111 11.493 -103.398 1.00 79.56 259 SER A CA 1
ATOM 2067 C C . SER A 1 259 ? 72.218 10.585 -103.954 1.00 79.56 259 SER A C 1
ATOM 2069 O O . SER A 1 259 ? 73.285 11.084 -104.297 1.00 79.56 259 SER A O 1
ATOM 2071 N N . GLN A 1 260 ? 71.979 9.273 -104.064 1.00 77.19 260 GLN A N 1
ATOM 2072 C CA . GLN A 1 260 ? 72.942 8.286 -104.576 1.00 77.19 260 GLN A CA 1
ATOM 2073 C C . GLN A 1 260 ? 72.793 7.986 -106.080 1.00 77.19 260 GLN A C 1
ATOM 2075 O O . GLN A 1 260 ? 73.590 7.229 -106.632 1.00 77.19 260 GLN A O 1
ATOM 2080 N N . VAL A 1 261 ? 71.788 8.543 -106.767 1.00 74.00 261 VAL A N 1
ATOM 2081 C CA . VAL A 1 261 ? 71.583 8.299 -108.205 1.00 74.00 261 VAL A CA 1
ATOM 2082 C C . VAL A 1 261 ? 72.531 9.172 -109.034 1.00 74.00 261 VAL A C 1
ATOM 2084 O O . VAL A 1 261 ? 72.266 10.348 -109.281 1.00 74.00 261 VAL A O 1
ATOM 2087 N N . GLU A 1 262 ? 73.620 8.579 -109.523 1.00 70.69 262 GLU A N 1
ATOM 2088 C CA . GLU A 1 262 ? 74.534 9.212 -110.478 1.00 70.69 262 GLU A CA 1
ATOM 2089 C C . GLU A 1 262 ? 74.211 8.796 -111.917 1.00 70.69 262 GLU A C 1
ATOM 2091 O O . GLU A 1 262 ? 74.391 7.637 -112.303 1.00 70.69 262 GLU A O 1
ATOM 2096 N N . ARG A 1 263 ? 73.800 9.774 -112.740 1.00 67.81 263 ARG A N 1
ATOM 2097 C CA . ARG A 1 263 ? 73.462 9.595 -114.168 1.00 67.81 263 ARG A CA 1
ATOM 2098 C C . ARG A 1 263 ? 74.578 8.911 -114.967 1.00 67.81 263 ARG A C 1
ATOM 2100 O O . ARG A 1 263 ? 74.307 8.186 -115.916 1.00 67.81 263 ARG A O 1
ATOM 2107 N N . GLU A 1 264 ? 75.831 9.145 -114.591 1.00 66.12 264 GLU A N 1
ATOM 2108 C CA . GLU A 1 264 ? 76.999 8.599 -115.289 1.00 66.12 264 GLU A CA 1
ATOM 2109 C C . GLU A 1 264 ? 77.167 7.083 -115.080 1.00 66.12 264 GLU A C 1
ATOM 2111 O O . GLU A 1 264 ? 77.740 6.408 -115.932 1.00 66.12 264 GLU A O 1
ATOM 2116 N N . SER A 1 265 ? 76.621 6.524 -113.992 1.00 69.50 265 SER A N 1
ATOM 2117 C CA . SER A 1 265 ? 76.753 5.101 -113.639 1.00 69.50 265 SER A CA 1
ATOM 2118 C C . SER A 1 265 ? 75.634 4.207 -114.193 1.00 69.50 265 SER A C 1
ATOM 2120 O O . SER A 1 265 ? 75.788 2.986 -114.250 1.00 69.50 265 SER A O 1
ATOM 2122 N N . GLU A 1 266 ? 74.527 4.807 -114.643 1.00 70.88 266 GLU A N 1
ATOM 2123 C CA . GLU A 1 266 ? 73.256 4.128 -114.932 1.00 70.88 266 GLU A CA 1
ATOM 2124 C C . GLU A 1 266 ? 73.388 3.007 -115.976 1.00 70.88 266 GLU A C 1
ATOM 2126 O O . GLU A 1 266 ? 72.868 1.907 -115.796 1.00 70.88 266 GLU A O 1
ATOM 2131 N N . TYR A 1 267 ? 74.149 3.252 -117.044 1.00 71.06 267 TYR A N 1
ATOM 2132 C CA . TYR A 1 267 ? 74.305 2.301 -118.149 1.00 71.06 267 TYR A CA 1
ATOM 2133 C C . TYR A 1 267 ? 75.601 1.491 -118.076 1.00 71.06 267 TYR A C 1
ATOM 2135 O O . TYR A 1 267 ? 75.800 0.595 -118.894 1.00 71.06 267 TYR A O 1
ATOM 2143 N N . VAL A 1 268 ? 76.480 1.755 -117.101 1.00 76.50 268 VAL A N 1
ATOM 2144 C CA . VAL A 1 268 ? 77.801 1.107 -117.016 1.00 76.50 268 VAL A CA 1
ATOM 2145 C C . VAL A 1 268 ? 77.658 -0.401 -116.824 1.00 76.50 268 VAL A C 1
ATOM 2147 O O . VAL A 1 268 ? 78.326 -1.175 -117.509 1.00 76.50 268 VAL A O 1
ATOM 2150 N N . GLN A 1 269 ? 76.761 -0.831 -115.935 1.00 77.06 269 GLN A N 1
ATOM 2151 C CA . GLN A 1 269 ? 76.534 -2.254 -115.681 1.00 77.06 269 GLN A CA 1
ATOM 2152 C C . GLN A 1 269 ? 75.832 -2.936 -116.867 1.00 77.06 269 GLN A C 1
ATOM 2154 O O . GLN A 1 269 ? 76.244 -4.012 -117.288 1.00 77.06 269 GLN A O 1
ATOM 2159 N N . PHE A 1 270 ? 74.853 -2.269 -117.486 1.00 76.88 270 PHE A N 1
ATOM 2160 C CA . PHE A 1 270 ? 74.168 -2.776 -118.679 1.00 76.88 270 PHE A CA 1
ATOM 2161 C C . PHE A 1 270 ? 75.119 -2.966 -119.869 1.00 76.88 270 PHE A C 1
ATOM 2163 O O . PHE A 1 270 ? 75.076 -4.005 -120.529 1.00 76.88 270 PHE A O 1
ATOM 2170 N N . ILE A 1 271 ? 75.994 -1.985 -120.126 1.00 74.31 271 ILE A N 1
ATOM 2171 C CA . ILE A 1 271 ? 77.014 -2.060 -121.180 1.00 74.31 271 ILE A CA 1
ATOM 2172 C C . ILE A 1 271 ? 77.990 -3.199 -120.878 1.00 74.31 271 ILE A C 1
ATOM 2174 O O . ILE A 1 271 ? 78.306 -3.969 -121.780 1.00 74.31 271 ILE A O 1
ATOM 2178 N N . ARG A 1 272 ? 78.424 -3.356 -119.620 1.00 76.00 272 ARG A N 1
ATOM 2179 C CA . ARG A 1 272 ? 79.328 -4.442 -119.214 1.00 76.00 272 ARG A CA 1
ATOM 2180 C C . ARG A 1 272 ? 78.715 -5.826 -119.451 1.00 76.00 272 ARG A C 1
ATOM 2182 O O . ARG A 1 272 ? 79.412 -6.711 -119.933 1.00 76.00 272 ARG A O 1
ATOM 2189 N N . ASP A 1 273 ? 77.427 -5.993 -119.165 1.00 78.06 273 ASP A N 1
ATOM 2190 C CA . ASP A 1 273 ? 76.755 -7.293 -119.256 1.00 78.06 273 ASP A CA 1
ATOM 2191 C C . ASP A 1 273 ? 76.311 -7.652 -120.692 1.00 78.06 273 ASP A C 1
ATOM 2193 O O . ASP A 1 273 ? 76.067 -8.822 -120.981 1.00 78.06 273 ASP A O 1
ATOM 2197 N N . ASN A 1 274 ? 76.210 -6.673 -121.606 1.00 76.19 274 ASN A N 1
ATOM 2198 C CA . ASN A 1 274 ? 75.651 -6.864 -122.958 1.00 76.19 274 ASN A CA 1
ATOM 2199 C C . ASN A 1 274 ? 76.590 -6.484 -124.117 1.00 76.19 274 ASN A C 1
ATOM 2201 O O . ASN A 1 274 ? 76.202 -6.615 -125.283 1.00 76.19 274 ASN A O 1
ATOM 2205 N N . ALA A 1 275 ? 77.807 -6.009 -123.845 1.00 74.94 275 ALA A N 1
ATOM 2206 C CA . ALA A 1 275 ? 78.784 -5.728 -124.892 1.00 74.94 275 ALA A CA 1
ATOM 2207 C C . ALA A 1 275 ? 79.210 -7.027 -125.602 1.00 74.94 275 ALA A C 1
ATOM 2209 O O . ALA A 1 275 ? 79.676 -7.974 -124.974 1.00 74.94 275 ALA A O 1
ATOM 2210 N N . LYS A 1 276 ? 79.053 -7.067 -126.930 1.00 67.44 276 LYS A N 1
ATOM 2211 C CA . LYS A 1 276 ? 79.628 -8.101 -127.804 1.00 67.44 276 LYS A CA 1
ATOM 2212 C C . LYS A 1 276 ? 80.964 -7.586 -128.344 1.00 67.44 276 LYS A C 1
ATOM 2214 O O . LYS A 1 276 ? 81.007 -6.456 -128.829 1.00 67.44 276 LYS A O 1
ATOM 2219 N N . ASP A 1 277 ? 82.015 -8.401 -128.262 1.00 62.41 277 ASP A N 1
ATOM 2220 C CA . ASP A 1 277 ? 83.377 -8.040 -128.677 1.00 62.41 277 ASP A CA 1
ATOM 2221 C C . ASP A 1 277 ? 83.421 -7.523 -130.126 1.00 62.41 277 ASP A C 1
ATOM 2223 O O . ASP A 1 277 ? 82.963 -8.187 -131.060 1.00 62.41 277 ASP A O 1
ATOM 2227 N N . GLN A 1 278 ? 83.958 -6.313 -130.312 1.00 57.66 278 GLN A N 1
ATOM 2228 C CA . GLN A 1 278 ? 84.170 -5.714 -131.631 1.00 57.66 278 GLN A CA 1
ATOM 2229 C C . GLN A 1 278 ? 85.308 -6.450 -132.352 1.00 57.66 278 GLN A C 1
ATOM 2231 O O . GLN A 1 278 ? 86.419 -6.550 -131.834 1.00 57.66 278 GLN A O 1
ATOM 2236 N N . ALA A 1 279 ? 85.027 -6.967 -133.551 1.00 51.34 279 ALA A N 1
ATOM 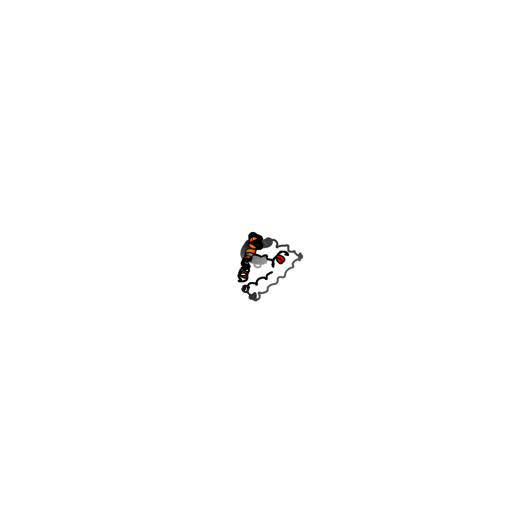2237 C CA . ALA A 1 279 ? 86.013 -7.655 -134.381 1.00 51.34 279 ALA A CA 1
ATOM 2238 C C . ALA A 1 279 ? 87.115 -6.685 -134.874 1.00 51.34 279 ALA A C 1
ATOM 2240 O O . ALA A 1 279 ? 86.796 -5.537 -135.199 1.00 51.34 279 ALA A O 1
ATOM 2241 N N . PRO A 1 280 ? 88.391 -7.113 -134.966 1.00 62.69 280 PRO A N 1
ATOM 2242 C CA . PRO A 1 280 ? 89.484 -6.254 -135.417 1.00 62.69 280 PRO A CA 1
ATOM 2243 C C . PRO A 1 280 ? 89.332 -5.895 -136.900 1.00 62.69 280 PRO A C 1
ATOM 2245 O O . PRO A 1 280 ? 89.092 -6.763 -137.737 1.00 62.69 280 PRO A O 1
ATOM 2248 N N . ILE A 1 281 ? 89.488 -4.613 -137.224 1.00 62.25 281 ILE A N 1
ATOM 2249 C CA . ILE A 1 281 ? 89.487 -4.100 -138.598 1.00 62.25 281 ILE A CA 1
ATOM 2250 C C . ILE A 1 281 ? 90.894 -4.318 -139.184 1.00 62.25 281 ILE A C 1
ATOM 2252 O O . ILE A 1 281 ? 91.846 -3.688 -138.727 1.00 62.25 281 ILE A O 1
ATOM 2256 N N . GLU A 1 282 ? 91.039 -5.203 -140.175 1.00 62.75 282 GLU A N 1
ATOM 2257 C CA . GLU A 1 282 ? 92.270 -5.354 -140.971 1.00 62.75 282 GLU A CA 1
ATOM 2258 C C . GLU A 1 282 ? 92.294 -4.339 -142.131 1.00 62.75 282 GLU A C 1
ATOM 2260 O O . GLU A 1 282 ? 91.303 -4.163 -142.842 1.00 62.75 282 GLU A O 1
ATOM 2265 N N . ASN A 1 283 ? 93.428 -3.652 -142.319 1.00 63.88 283 ASN A N 1
ATOM 2266 C CA . ASN A 1 283 ? 93.632 -2.680 -143.399 1.00 63.88 283 ASN A CA 1
ATOM 2267 C C . ASN A 1 283 ? 93.996 -3.384 -144.722 1.00 63.88 283 ASN A C 1
ATOM 2269 O O . ASN A 1 283 ? 94.788 -4.320 -144.738 1.00 63.88 283 ASN A O 1
ATOM 2273 N N . PHE A 1 284 ? 93.425 -2.907 -145.829 1.00 71.31 284 PHE A N 1
ATOM 2274 C CA . PHE A 1 284 ? 93.519 -3.499 -147.171 1.00 71.31 284 PHE A CA 1
ATOM 2275 C C . PHE A 1 284 ? 94.815 -3.116 -147.925 1.00 71.31 284 PHE A C 1
ATOM 2277 O O . PHE A 1 284 ? 95.138 -1.931 -148.012 1.00 71.31 284 PHE A O 1
ATOM 2284 N N . GLU A 1 285 ? 95.494 -4.091 -148.548 1.00 67.31 285 GLU A N 1
ATOM 2285 C CA . GLU A 1 285 ? 96.631 -3.912 -149.478 1.00 67.31 285 GLU A CA 1
ATOM 2286 C C . GLU A 1 285 ? 96.395 -4.651 -150.816 1.00 67.31 285 GLU A C 1
ATOM 2288 O O . GLU A 1 285 ? 95.724 -5.682 -150.860 1.00 67.31 285 GLU A O 1
ATOM 2293 N N . PHE A 1 286 ? 96.943 -4.124 -151.922 1.00 66.56 286 PHE A N 1
ATOM 2294 C CA . PHE A 1 286 ? 96.813 -4.716 -153.263 1.00 66.56 286 PHE A CA 1
ATOM 2295 C C . PHE A 1 286 ? 97.809 -5.866 -153.489 1.00 66.56 286 PHE A C 1
ATOM 2297 O O . PHE A 1 286 ? 99.017 -5.695 -153.342 1.00 66.56 286 PHE A O 1
ATOM 2304 N N . ASP A 1 287 ? 97.299 -7.020 -153.923 1.00 70.94 287 ASP A N 1
ATOM 2305 C CA . ASP A 1 287 ? 98.075 -8.240 -154.177 1.00 70.94 287 ASP A CA 1
ATOM 2306 C C . ASP A 1 287 ? 98.981 -8.121 -155.423 1.00 70.94 287 ASP A C 1
ATOM 2308 O O . ASP A 1 287 ? 98.514 -8.008 -156.560 1.00 70.94 287 ASP A O 1
ATOM 2312 N N . GLY A 1 288 ? 100.301 -8.155 -155.211 1.00 64.38 288 GLY A N 1
ATOM 2313 C CA . GLY A 1 288 ? 101.320 -8.031 -156.259 1.00 64.38 288 GLY A CA 1
ATOM 2314 C C . GLY A 1 288 ? 101.648 -9.319 -157.024 1.00 64.38 288 GLY A C 1
ATOM 2315 O O . GLY A 1 288 ? 102.428 -9.271 -157.977 1.00 64.38 288 GLY A O 1
ATOM 2316 N N . THR A 1 289 ? 101.062 -10.465 -156.658 1.00 71.50 289 THR A N 1
ATOM 2317 C CA . THR A 1 289 ? 101.328 -11.753 -157.332 1.00 71.50 289 THR A CA 1
ATOM 2318 C C . THR A 1 289 ? 100.801 -11.813 -158.769 1.00 71.50 289 THR A C 1
ATOM 2320 O O . THR A 1 289 ? 101.267 -12.627 -159.563 1.00 71.50 289 THR A O 1
ATOM 2323 N N . LEU A 1 290 ? 99.888 -10.916 -159.149 1.00 66.38 290 LEU A N 1
ATOM 2324 C CA . LEU A 1 290 ? 99.293 -10.872 -160.489 1.00 66.38 290 LEU A CA 1
ATOM 2325 C C . LEU A 1 290 ? 100.256 -10.395 -161.596 1.00 66.38 290 LEU A C 1
ATOM 2327 O O . LEU A 1 290 ? 99.951 -10.567 -162.775 1.00 66.38 290 LEU A O 1
ATOM 2331 N N . LEU A 1 291 ? 101.408 -9.806 -161.251 1.00 66.25 291 LEU A N 1
ATOM 2332 C CA . LEU A 1 291 ? 102.331 -9.183 -162.216 1.00 66.25 291 LEU A CA 1
ATOM 2333 C C . LEU A 1 291 ? 103.581 -10.014 -162.551 1.00 66.25 291 LEU A C 1
ATOM 2335 O O . LEU A 1 291 ? 104.382 -9.597 -163.381 1.00 66.25 291 LEU A O 1
ATOM 2339 N N . SER A 1 292 ? 103.765 -11.192 -161.951 1.00 62.44 292 SER A N 1
ATOM 2340 C CA . SER A 1 292 ? 104.997 -11.997 -162.068 1.00 62.44 292 SER A CA 1
ATOM 2341 C C . SER A 1 292 ? 104.991 -13.054 -163.189 1.00 62.44 292 SER A C 1
ATOM 2343 O O . SER A 1 292 ? 105.907 -13.875 -163.270 1.00 62.44 292 SER A O 1
ATOM 2345 N N . ALA A 1 293 ? 103.998 -13.051 -164.088 1.00 62.00 293 ALA A N 1
ATOM 2346 C CA . ALA A 1 293 ? 103.929 -14.005 -165.198 1.00 62.00 293 ALA A CA 1
ATOM 2347 C C . ALA A 1 293 ? 104.968 -13.685 -166.305 1.00 62.00 293 ALA A C 1
ATOM 2349 O O . ALA A 1 293 ? 105.104 -12.528 -166.698 1.00 62.00 293 ALA A O 1
ATOM 2350 N N . PRO A 1 294 ? 105.654 -14.685 -166.895 1.00 57.62 294 PRO A N 1
ATOM 2351 C CA . PRO A 1 294 ? 106.831 -14.496 -167.765 1.00 57.62 294 PRO A CA 1
ATOM 2352 C C . PRO A 1 294 ? 106.558 -13.835 -169.130 1.00 57.62 294 PRO A C 1
ATOM 2354 O O . PRO A 1 294 ? 107.469 -13.681 -169.937 1.00 57.62 294 PRO A O 1
ATOM 2357 N N . CYS A 1 295 ? 105.313 -13.453 -169.409 1.00 53.88 295 CYS A N 1
ATOM 2358 C CA . CYS A 1 295 ? 104.913 -12.704 -170.603 1.00 53.88 295 CYS A CA 1
ATOM 2359 C C . CYS A 1 295 ? 104.537 -11.244 -170.275 1.00 53.88 295 CYS A C 1
ATOM 2361 O O . CYS A 1 295 ? 104.059 -10.528 -171.155 1.00 53.88 295 CYS A O 1
ATOM 2363 N N . ALA A 1 296 ?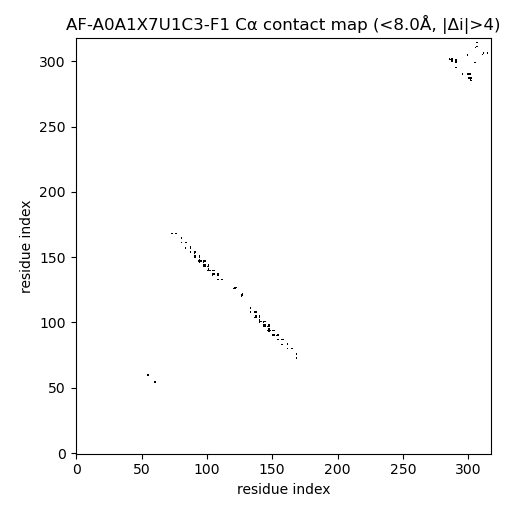 104.710 -10.813 -169.018 1.00 57.38 296 ALA A N 1
ATOM 2364 C CA . ALA A 1 296 ? 104.418 -9.457 -168.578 1.00 57.38 296 ALA A CA 1
ATOM 2365 C C . ALA A 1 296 ? 105.542 -8.490 -169.012 1.00 57.38 296 ALA A C 1
ATOM 2367 O O . ALA A 1 296 ? 106.719 -8.797 -168.809 1.00 57.38 296 ALA A O 1
ATOM 2368 N N . PRO A 1 297 ? 105.210 -7.331 -169.613 1.00 58.78 297 PRO A N 1
ATOM 2369 C CA . PRO A 1 297 ? 106.193 -6.313 -169.981 1.00 58.78 297 PRO A CA 1
ATOM 2370 C C . PRO A 1 297 ? 106.972 -5.828 -168.748 1.00 58.78 297 PRO A C 1
ATOM 2372 O O . PRO A 1 297 ? 106.364 -5.582 -167.710 1.00 58.78 297 PRO A O 1
ATOM 2375 N N . SER A 1 298 ? 108.290 -5.645 -168.867 1.00 61.44 298 SER A N 1
ATOM 2376 C CA . SER A 1 298 ? 109.226 -5.321 -167.768 1.00 61.44 298 SER A CA 1
ATOM 2377 C C . SER A 1 298 ? 108.942 -4.021 -166.992 1.00 61.44 298 SER A C 1
ATOM 2379 O O . SER A 1 298 ? 109.613 -3.748 -166.000 1.00 61.44 298 SER A O 1
ATOM 2381 N N . ASP A 1 299 ? 107.956 -3.233 -167.421 1.00 59.59 299 ASP A N 1
ATOM 2382 C CA . ASP A 1 299 ? 107.726 -1.857 -166.975 1.00 59.59 299 ASP A CA 1
ATOM 2383 C C . ASP A 1 299 ? 106.462 -1.708 -166.088 1.00 59.59 299 ASP A C 1
ATOM 2385 O O . ASP A 1 299 ? 105.974 -0.596 -165.889 1.00 59.59 299 ASP A O 1
ATOM 2389 N N . VAL A 1 300 ? 105.894 -2.809 -165.562 1.00 64.75 300 VAL A N 1
ATOM 2390 C CA . VAL A 1 300 ? 104.627 -2.821 -164.787 1.00 64.75 300 VAL A CA 1
ATOM 2391 C C . VAL A 1 300 ? 104.850 -3.183 -163.303 1.00 64.75 300 VAL A C 1
ATOM 2393 O O . VAL A 1 300 ? 105.423 -4.228 -163.006 1.00 64.75 300 VAL A O 1
ATOM 2396 N N . GLN A 1 301 ? 104.360 -2.356 -162.361 1.00 65.06 301 GLN A N 1
ATOM 2397 C CA . GLN A 1 301 ? 104.453 -2.559 -160.895 1.00 65.06 301 GLN A CA 1
ATOM 2398 C C . GLN A 1 301 ? 103.079 -2.565 -160.193 1.00 65.06 301 GLN A C 1
ATOM 2400 O O . GLN A 1 301 ? 102.146 -1.882 -160.619 1.00 65.06 301 GLN A O 1
ATOM 2405 N N . ALA A 1 302 ? 102.950 -3.329 -159.097 1.00 65.62 302 ALA A N 1
ATOM 2406 C CA . ALA A 1 302 ? 101.697 -3.486 -158.350 1.00 65.62 302 ALA A CA 1
ATOM 2407 C C . ALA A 1 302 ? 101.299 -2.171 -157.666 1.00 65.62 302 ALA A C 1
ATOM 2409 O O . ALA A 1 302 ? 102.136 -1.501 -157.066 1.00 65.62 302 ALA A O 1
ATOM 2410 N N . GLY A 1 303 ? 100.024 -1.788 -157.775 1.00 67.25 303 GLY A N 1
ATOM 2411 C CA . GLY A 1 303 ? 99.528 -0.498 -157.279 1.00 67.25 303 GLY A CA 1
ATOM 2412 C C . GLY A 1 303 ? 99.779 0.695 -158.215 1.00 67.25 303 GLY A C 1
ATOM 2413 O O . GLY A 1 303 ? 99.458 1.821 -157.841 1.00 67.25 303 GLY A O 1
ATOM 2414 N N . GLN A 1 304 ? 100.306 0.479 -159.429 1.00 71.75 304 GLN A N 1
ATOM 2415 C CA . GLN A 1 304 ? 100.522 1.533 -160.427 1.00 71.75 304 GLN A CA 1
ATOM 2416 C C . GLN A 1 304 ? 99.845 1.219 -161.766 1.00 71.75 304 GLN A C 1
ATOM 2418 O O . GLN A 1 304 ? 99.841 0.088 -162.246 1.00 71.75 304 GLN A O 1
ATOM 2423 N N . ILE A 1 305 ? 99.259 2.249 -162.380 1.00 70.00 305 ILE A N 1
ATOM 2424 C CA . ILE A 1 305 ? 98.538 2.137 -163.650 1.00 70.00 305 ILE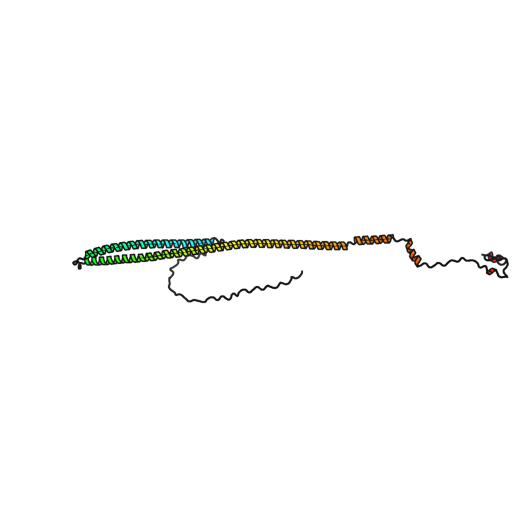 A CA 1
ATOM 2425 C C . ILE A 1 305 ? 99.503 2.438 -164.799 1.00 70.00 305 ILE A C 1
ATOM 2427 O O . ILE A 1 305 ? 100.101 3.511 -164.841 1.00 70.00 305 ILE A O 1
ATOM 2431 N N . VAL A 1 306 ? 99.627 1.517 -165.755 1.00 66.88 306 VAL A N 1
ATOM 2432 C CA . VAL A 1 306 ? 100.504 1.685 -166.923 1.00 66.88 306 VAL A CA 1
ATOM 2433 C C . VAL A 1 306 ? 99.736 2.283 -168.098 1.00 66.88 306 VAL A C 1
ATOM 2435 O O . VAL A 1 306 ? 98.701 1.763 -168.526 1.00 66.88 306 VAL A O 1
ATOM 2438 N N . ILE A 1 307 ? 100.269 3.379 -168.639 1.00 69.69 307 ILE A N 1
ATOM 2439 C CA . ILE A 1 307 ? 99.696 4.117 -169.767 1.00 69.69 307 ILE A CA 1
ATOM 2440 C C . ILE A 1 307 ? 100.491 3.770 -171.026 1.00 69.69 307 ILE A C 1
ATOM 2442 O O . ILE A 1 307 ? 101.651 4.144 -171.165 1.00 69.69 307 ILE A O 1
ATOM 2446 N N . ASN A 1 308 ? 99.869 3.054 -171.953 1.00 68.62 308 ASN A N 1
ATOM 2447 C CA . ASN A 1 308 ? 100.432 2.731 -173.258 1.00 68.62 308 ASN A CA 1
ATOM 2448 C C . ASN A 1 308 ? 99.401 3.014 -174.361 1.00 68.62 308 ASN A C 1
ATOM 2450 O O . ASN A 1 308 ? 98.278 3.440 -174.090 1.00 68.62 308 ASN A O 1
ATOM 2454 N N . ASN A 1 309 ? 99.761 2.749 -175.617 1.00 69.38 309 ASN A N 1
ATOM 2455 C CA . ASN A 1 309 ? 98.890 2.999 -176.771 1.00 69.38 309 ASN A CA 1
ATOM 2456 C C . ASN A 1 309 ? 97.544 2.234 -176.715 1.00 69.38 309 ASN A C 1
ATOM 2458 O O . ASN A 1 309 ? 96.635 2.570 -177.470 1.00 69.38 309 ASN A O 1
ATOM 2462 N N . LEU A 1 310 ? 97.407 1.232 -175.831 1.00 65.56 310 LEU A N 1
ATOM 2463 C CA . LEU A 1 310 ? 96.174 0.473 -175.590 1.00 65.56 310 LEU A CA 1
ATOM 2464 C C . LEU A 1 310 ? 95.345 1.038 -174.418 1.00 65.56 310 LEU A C 1
ATOM 2466 O O . LEU A 1 310 ? 94.120 1.008 -174.487 1.00 65.56 310 LEU A O 1
ATOM 2470 N N . THR A 1 311 ? 95.971 1.585 -173.367 1.00 67.31 311 THR A N 1
ATOM 2471 C CA . THR A 1 311 ? 95.276 2.158 -172.191 1.00 67.31 311 THR A CA 1
ATOM 2472 C C . THR A 1 311 ? 95.052 3.671 -172.272 1.00 67.31 311 THR A C 1
ATOM 2474 O O . THR A 1 311 ? 94.191 4.197 -171.569 1.00 67.31 311 THR A O 1
ATOM 2477 N N . HIS A 1 312 ? 95.742 4.383 -173.169 1.00 70.06 312 HIS A N 1
ATOM 2478 C CA . HIS A 1 312 ? 95.656 5.843 -173.298 1.00 70.06 312 HIS A CA 1
ATOM 2479 C C . HIS A 1 312 ? 94.231 6.346 -173.590 1.00 70.06 312 HIS A C 1
ATOM 2481 O O . HIS A 1 312 ? 93.822 7.373 -173.055 1.00 70.06 312 HIS A O 1
ATOM 2487 N N . LYS A 1 313 ? 93.440 5.626 -174.401 1.00 69.19 313 LYS A N 1
ATOM 2488 C CA . LYS A 1 313 ? 92.050 6.026 -174.691 1.00 69.19 313 LYS A CA 1
ATOM 2489 C C . LYS A 1 313 ? 91.101 5.767 -173.509 1.00 69.19 313 LYS A C 1
ATOM 2491 O O . LYS A 1 313 ? 90.167 6.530 -173.325 1.00 69.19 313 LYS A O 1
ATOM 2496 N N . ALA A 1 314 ? 91.373 4.746 -172.692 1.00 68.19 314 ALA A N 1
ATOM 2497 C CA . ALA A 1 314 ? 90.571 4.396 -171.514 1.00 68.19 314 ALA A CA 1
ATOM 2498 C C . ALA A 1 314 ? 90.895 5.247 -170.269 1.00 68.19 314 ALA A C 1
ATOM 2500 O O . ALA A 1 314 ? 90.110 5.274 -169.333 1.00 68.19 314 ALA A O 1
ATOM 2501 N N . MET A 1 315 ? 92.041 5.936 -170.251 1.00 64.69 315 MET A N 1
ATOM 2502 C CA . MET A 1 315 ? 92.438 6.842 -169.161 1.00 64.69 315 MET A CA 1
ATOM 2503 C C . MET A 1 315 ? 92.107 8.319 -169.446 1.00 64.69 315 MET A C 1
ATOM 2505 O O . MET A 1 315 ? 92.183 9.138 -168.531 1.00 64.69 315 MET A O 1
ATOM 2509 N N . ALA A 1 316 ? 91.776 8.672 -170.697 1.00 66.56 316 ALA A N 1
ATOM 2510 C CA . ALA A 1 316 ? 91.435 10.041 -171.105 1.00 66.56 316 ALA A CA 1
ATOM 2511 C C . ALA A 1 316 ? 89.936 10.375 -170.954 1.00 66.56 316 ALA A C 1
ATOM 2513 O O . ALA A 1 316 ? 89.612 11.539 -170.733 1.00 66.56 316 ALA A O 1
ATOM 2514 N N . ASP A 1 317 ? 89.054 9.371 -170.994 1.00 60.28 317 ASP A N 1
ATOM 2515 C CA . ASP A 1 317 ? 87.646 9.479 -170.595 1.00 60.28 317 ASP A CA 1
ATOM 2516 C C . ASP A 1 317 ? 87.479 8.763 -169.247 1.00 60.28 317 ASP A C 1
ATOM 2518 O O . ASP A 1 317 ? 87.503 7.535 -169.176 1.00 60.28 317 ASP A O 1
ATOM 2522 N N . LYS A 1 318 ? 87.378 9.550 -168.173 1.00 53.00 318 LYS A N 1
ATOM 2523 C CA . LYS A 1 318 ? 86.813 9.085 -166.902 1.00 53.00 318 LYS A CA 1
ATOM 2524 C C . LYS A 1 318 ? 85.320 8.827 -167.054 1.00 53.00 318 LYS A C 1
ATOM 2526 O O . LYS A 1 318 ? 84.657 9.691 -167.669 1.00 53.00 318 LYS A O 1
#

Secondary structure (DSSP, 8-state):
--PPPPPPPPPPPPPPPPTT--PPP------------PPP-PPP----------TTS-THHHHHHHHHHHHHHHHHHHHHHHHHHHHHHHHHHHHHHHHHHHHHHHHHHHHHHHHT--TT-TT-HHHHHHHHHHHHHHHHHHHHHHHHHHHHHHHHHHHHHHHHHHHHHHHHHHHHHHHHHHHHHHHHHHHHHHHHHHHHHHHHHHHHHHHHHHHHHHHHHHHHHHHHHHHHHHHHHHHHH--HHHHHHHHHHHHHHHHT--TTTTTHHHHHHHPPPPPP-PPP---GGGG--TTS-TT--TT-----TTTHHHHH--

InterPro domains:
  IPR001060 FCH domain [PF00611] (70-140)
  IPR027267 AH/BAR domain superfamily [G3DSA:1.20.1270.60] (61-251)
  IPR027267 AH/BAR domain superfamily [SSF103657] (61-287)

Foldseek 3Di:
DDDDDDDDDDDDDPDDDDPPPDDDDDDDDDDDDDDDDDDDDDDDDDPDPPPDDPQPPDPVRVVVVVVVVVVVVLVVLVVVLVVLVVVLVVLVVLLVVLLVVLVVLVVVLVVVVVVLPDPPPVPDPVNVVVVVVSVVSNVSSVVSNVSSVVSVVVSVVSVVVSVVSVVVSVVVVVVVVVVVVVVVVVVVVVVVVVVVVVVVVVVVVVVVVVVVVVVVVVVVVVVVVVVVVVVVVVVVVVVVVPCVVVVVVVVVVVVVVVVPDDPVCPCVVVCVVDPDDDDDDDDDDFDFPVQPDPVHPPPDGTPDDDDDPVCVVVVVPD

Nearest PDB structures (foldseek):
  6nct-assembly1_B  TM=5.461E-01  e=6.068E-01  Homo sapiens
  3zx6-assembly1_B  TM=4.052E-01  e=7.759E-01  Archaeoglobus fulgidus DSM 4304
  3ja6-assembly1_H  TM=2.409E-01  e=5.706E-01  Escherichia coli
  5y05-assembly1_A  TM=3.704E-01  e=7.091E+00  Mycolicibacterium smegmatis MC2 155

Radius of gyration: 81.53 Å; Cα contacts (8 Å, |Δi|>4): 69; chains: 1; bounding box: 160×43×242 Å

pLDDT: mean 79.57, std 19.59, range [33.72, 98.75]